Protein AF-E4Z3A7-F1 (afdb_monomer_lite)

Structure (mmCIF, N/CA/C/O backbone):
data_AF-E4Z3A7-F1
#
_entry.id   AF-E4Z3A7-F1
#
loop_
_atom_site.group_PDB
_atom_site.id
_atom_site.type_symbol
_atom_site.label_atom_id
_atom_site.label_alt_id
_atom_site.label_comp_id
_atom_site.label_asym_id
_atom_site.label_entity_id
_atom_site.label_seq_id
_atom_site.pdbx_PDB_ins_code
_atom_site.Cartn_x
_atom_site.Cartn_y
_atom_site.Cartn_z
_atom_site.occupancy
_atom_site.B_iso_or_equiv
_atom_site.auth_seq_id
_atom_site.auth_comp_id
_atom_site.auth_asym_id
_atom_site.auth_atom_id
_atom_site.pdbx_PDB_model_num
ATOM 1 N N . MET A 1 1 ? -17.644 -4.340 -12.068 1.00 35.41 1 MET A N 1
ATOM 2 C CA . MET A 1 1 ? -18.517 -4.935 -11.028 1.00 35.41 1 MET A CA 1
ATOM 3 C C . MET A 1 1 ? -18.338 -6.446 -10.875 1.00 35.41 1 MET A C 1
ATOM 5 O O . MET A 1 1 ? -17.868 -6.838 -9.821 1.00 35.41 1 MET A O 1
ATOM 9 N N . ARG A 1 2 ? -18.601 -7.296 -11.887 1.00 24.56 2 ARG A N 1
ATOM 10 C CA . ARG A 1 2 ? -18.530 -8.774 -11.730 1.00 24.56 2 ARG A CA 1
ATOM 11 C C . ARG A 1 2 ? -17.164 -9.332 -11.276 1.00 24.56 2 ARG A C 1
ATOM 13 O O . ARG A 1 2 ? -17.132 -10.132 -10.354 1.00 24.56 2 ARG A O 1
ATOM 20 N N . LYS A 1 3 ? -16.041 -8.823 -11.808 1.00 31.44 3 LYS A N 1
ATOM 21 C CA . LYS A 1 3 ? -14.686 -9.251 -11.388 1.00 31.44 3 LYS A CA 1
ATOM 22 C C . LYS A 1 3 ? -14.310 -8.895 -9.939 1.00 31.44 3 LYS A C 1
ATOM 24 O O . LYS A 1 3 ? -13.455 -9.559 -9.373 1.00 31.44 3 LYS A O 1
ATOM 29 N N . PHE A 1 4 ? -14.913 -7.858 -9.350 1.00 30.80 4 PHE A N 1
ATOM 30 C CA . PHE A 1 4 ? -14.604 -7.439 -7.974 1.00 30.80 4 PHE A CA 1
ATOM 31 C C . PHE A 1 4 ? -15.371 -8.272 -6.936 1.00 30.80 4 PHE A C 1
ATOM 33 O O . PHE A 1 4 ? -14.798 -8.625 -5.913 1.00 30.80 4 PHE A O 1
ATOM 40 N N . VAL A 1 5 ? -16.619 -8.651 -7.237 1.00 33.53 5 VAL A N 1
ATOM 41 C CA . VAL A 1 5 ? -17.450 -9.503 -6.364 1.00 33.53 5 VAL A CA 1
ATOM 42 C C . VAL A 1 5 ? -16.966 -10.962 -6.379 1.00 33.53 5 VAL A C 1
ATOM 44 O O . VAL A 1 5 ? -16.946 -11.622 -5.349 1.00 33.53 5 VAL A O 1
ATOM 47 N N . GLU A 1 6 ? -16.465 -11.478 -7.508 1.00 29.42 6 GLU A N 1
ATOM 48 C CA . GLU A 1 6 ? -15.871 -12.831 -7.554 1.00 29.42 6 GLU A CA 1
ATOM 49 C C . GLU A 1 6 ? -14.547 -12.953 -6.770 1.00 29.42 6 GLU A C 1
ATOM 51 O O . GLU A 1 6 ? -14.164 -14.056 -6.373 1.00 29.42 6 GLU A O 1
ATOM 56 N N . MET A 1 7 ? -13.857 -11.836 -6.504 1.00 40.47 7 MET A N 1
ATOM 57 C CA . MET A 1 7 ? -12.644 -11.801 -5.676 1.00 40.47 7 MET A CA 1
ATOM 58 C C . MET A 1 7 ? -12.929 -11.781 -4.166 1.00 40.47 7 MET A C 1
ATOM 60 O O . MET A 1 7 ? -12.014 -12.039 -3.386 1.00 40.47 7 MET A O 1
ATOM 64 N N . GLU A 1 8 ? -14.166 -11.519 -3.729 1.00 42.53 8 GLU A N 1
ATOM 65 C CA . GLU A 1 8 ? -14.510 -11.424 -2.299 1.00 42.53 8 GLU A CA 1
ATOM 66 C C . GLU A 1 8 ? -14.396 -12.759 -1.545 1.00 42.53 8 GLU A C 1
ATOM 68 O O . GLU A 1 8 ? -14.085 -12.744 -0.357 1.00 42.53 8 GLU A O 1
ATOM 73 N N . ASN A 1 9 ? -14.528 -13.907 -2.221 1.00 44.16 9 ASN A N 1
ATOM 74 C CA . ASN A 1 9 ? -14.552 -15.225 -1.564 1.00 44.16 9 ASN A CA 1
ATOM 75 C C . ASN A 1 9 ? -13.283 -16.078 -1.738 1.00 44.16 9 ASN A C 1
ATOM 77 O O . ASN A 1 9 ? -13.215 -17.184 -1.204 1.00 44.16 9 ASN A O 1
ATOM 81 N N . ARG A 1 10 ? -12.259 -15.603 -2.460 1.00 52.59 10 ARG A N 1
ATOM 82 C CA . ARG A 1 10 ? -10.982 -16.328 -2.621 1.00 52.59 10 ARG A CA 1
ATOM 83 C C . ARG A 1 10 ? -9.870 -15.617 -1.843 1.00 52.59 10 ARG A C 1
ATOM 85 O O . ARG A 1 10 ? -9.778 -14.395 -1.867 1.00 52.59 10 ARG A O 1
ATOM 92 N N . GLY A 1 11 ? -9.012 -16.377 -1.161 1.00 58.66 11 GLY A N 1
ATOM 93 C CA . GLY A 1 11 ? -7.768 -15.852 -0.578 1.00 58.66 11 GLY A CA 1
ATOM 94 C C . GLY A 1 11 ? -7.792 -15.428 0.893 1.00 58.66 11 GLY A C 1
ATOM 95 O O . GLY A 1 11 ? -6.926 -14.664 1.323 1.00 58.66 11 GLY A O 1
ATOM 96 N N . GLN A 1 12 ? -8.756 -15.924 1.668 1.00 72.75 12 GLN A N 1
ATOM 97 C CA . GLN A 1 12 ? -8.753 -15.775 3.124 1.00 72.75 12 GLN A CA 1
ATOM 98 C C . GLN A 1 12 ? -7.729 -16.738 3.734 1.00 72.75 12 GLN A C 1
ATOM 100 O O . GLN A 1 12 ? -7.699 -17.915 3.375 1.00 72.75 12 GLN A O 1
ATOM 105 N N . ILE A 1 13 ? -6.900 -16.248 4.652 1.00 71.75 13 ILE A N 1
ATOM 106 C CA . ILE A 1 13 ? -5.995 -17.084 5.447 1.00 71.75 13 ILE A CA 1
ATOM 107 C C . ILE A 1 13 ? -6.315 -16.905 6.908 1.00 71.75 13 ILE A C 1
ATOM 109 O O . ILE A 1 13 ? -6.381 -15.774 7.382 1.00 71.75 13 ILE A O 1
ATOM 113 N N . LEU A 1 14 ? -6.469 -18.040 7.582 1.00 65.94 14 LEU A N 1
ATOM 114 C CA . LEU A 1 14 ? -6.528 -18.139 9.025 1.00 65.94 14 LEU A CA 1
ATOM 115 C C . LEU A 1 14 ? -5.130 -18.491 9.538 1.00 65.94 14 LEU A C 1
ATOM 117 O O . LEU A 1 14 ? -4.611 -19.566 9.244 1.00 65.94 14 LEU A O 1
ATOM 121 N N . GLU A 1 15 ? -4.531 -17.587 10.301 1.00 64.06 15 GLU A N 1
ATOM 122 C CA . GLU A 1 15 ? -3.260 -17.803 10.985 1.00 64.06 15 GLU A CA 1
ATOM 123 C C . GLU A 1 15 ? -3.475 -17.565 12.481 1.00 64.06 15 GLU A C 1
ATOM 125 O O . GLU A 1 15 ? -3.656 -16.427 12.901 1.00 64.06 15 GLU A O 1
ATOM 130 N N . ARG A 1 16 ? -3.472 -18.628 13.297 1.00 66.25 16 ARG A N 1
ATOM 131 C CA . ARG A 1 16 ? -3.591 -18.539 14.770 1.00 66.25 16 ARG A CA 1
ATOM 132 C C . ARG A 1 16 ? -4.754 -17.644 15.255 1.00 66.25 16 ARG A C 1
ATOM 134 O O . ARG A 1 16 ? -4.546 -16.758 16.076 1.00 66.25 16 ARG A O 1
ATOM 141 N N . GLY A 1 17 ? -5.957 -17.846 14.711 1.00 72.31 17 GLY A N 1
ATOM 142 C CA . GLY A 1 17 ? -7.152 -17.060 15.067 1.00 72.31 17 GLY A CA 1
ATOM 143 C C . GLY A 1 17 ? -7.271 -15.700 14.362 1.00 72.31 17 GLY A C 1
ATOM 144 O O . GLY A 1 17 ? -8.274 -15.011 14.521 1.00 72.31 17 GLY A O 1
ATOM 145 N N . LEU A 1 18 ? -6.286 -15.312 13.542 1.00 82.12 18 LEU A N 1
ATOM 146 C CA . LEU A 1 18 ? -6.325 -14.102 12.723 1.00 82.12 18 LEU A CA 1
ATOM 147 C C . LEU A 1 18 ? -6.721 -14.441 11.284 1.00 82.12 18 LEU A C 1
ATOM 149 O O . LEU A 1 18 ? -5.990 -15.154 10.592 1.00 82.12 18 LEU A O 1
ATOM 153 N N . LYS A 1 19 ? -7.832 -13.881 10.802 1.00 87.44 19 LYS A N 1
ATOM 154 C CA . LYS A 1 19 ? -8.285 -14.061 9.421 1.00 87.44 19 LYS A CA 1
ATOM 155 C C . LYS A 1 19 ? -8.096 -12.793 8.606 1.00 87.44 19 LYS A C 1
ATOM 157 O O . LYS A 1 19 ? -8.787 -11.794 8.814 1.00 87.44 19 LYS A O 1
ATOM 162 N N . VAL A 1 20 ? -7.173 -12.846 7.649 1.00 90.56 20 VAL A N 1
ATOM 163 C CA . VAL A 1 20 ? -6.817 -11.706 6.791 1.00 90.56 20 VAL A CA 1
ATOM 164 C C . VAL A 1 20 ? -7.071 -12.034 5.325 1.00 90.56 20 VAL A C 1
ATOM 166 O O . VAL A 1 20 ? -6.788 -13.140 4.854 1.00 90.56 20 VAL A O 1
ATOM 169 N N . GLN A 1 21 ? -7.573 -11.044 4.590 1.00 92.25 21 GLN A N 1
ATOM 170 C CA . GLN A 1 21 ? -7.743 -11.095 3.144 1.00 92.25 21 GLN A CA 1
ATOM 171 C C . GLN A 1 21 ? -7.087 -9.886 2.468 1.00 92.25 21 GLN A C 1
ATOM 173 O O . GLN A 1 21 ? -7.492 -8.746 2.679 1.00 92.25 21 GLN A O 1
ATOM 178 N N . ALA A 1 22 ? -6.111 -10.134 1.602 1.00 92.81 22 ALA A N 1
ATOM 179 C CA . ALA A 1 22 ? -5.516 -9.137 0.730 1.00 92.81 22 ALA A CA 1
ATOM 180 C C . ALA A 1 22 ? -6.401 -8.908 -0.503 1.00 92.81 22 ALA A C 1
ATOM 182 O O . ALA A 1 22 ? -6.985 -9.844 -1.050 1.00 92.81 22 ALA A O 1
ATOM 183 N N . PHE A 1 23 ? -6.451 -7.672 -0.986 1.00 91.94 23 PHE A N 1
ATOM 184 C CA . PHE A 1 23 ? -7.109 -7.301 -2.233 1.00 91.94 23 PHE A CA 1
ATOM 185 C C . PHE A 1 23 ? -6.322 -6.192 -2.952 1.00 91.94 23 PHE A C 1
ATOM 187 O O . PHE A 1 23 ? -5.679 -5.368 -2.296 1.00 91.94 23 PHE A O 1
ATOM 194 N N . PRO A 1 24 ? -6.338 -6.151 -4.297 1.00 91.62 24 PRO A N 1
ATOM 195 C CA . PRO A 1 24 ? -5.692 -5.077 -5.042 1.00 91.62 24 PRO A CA 1
ATOM 196 C C . PRO A 1 24 ? -6.474 -3.770 -4.874 1.00 91.62 24 PRO A C 1
ATOM 198 O O . PRO A 1 24 ? -7.696 -3.741 -5.054 1.00 91.62 24 PRO A O 1
ATOM 201 N N . LEU A 1 25 ? -5.776 -2.680 -4.555 1.00 91.94 25 LEU A N 1
ATOM 202 C CA . LEU A 1 25 ? -6.380 -1.353 -4.558 1.00 91.94 25 LEU A CA 1
ATOM 203 C C . LEU A 1 25 ? -6.519 -0.837 -5.991 1.00 91.94 25 LEU A C 1
ATOM 205 O O . LEU A 1 25 ? -5.607 -1.012 -6.801 1.00 91.94 25 LEU A O 1
ATOM 209 N N . PRO A 1 26 ? -7.625 -0.146 -6.311 1.00 91.38 26 PRO A N 1
ATOM 210 C CA . PRO A 1 26 ? -7.738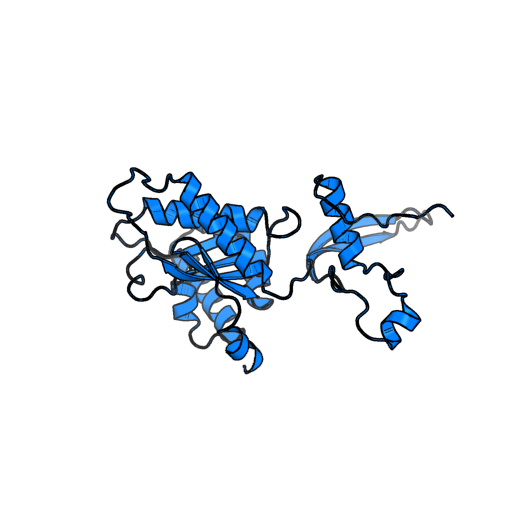 0.573 -7.569 1.00 91.38 26 PRO A CA 1
ATOM 211 C C . PRO A 1 26 ? -6.598 1.580 -7.735 1.00 91.38 26 PRO A C 1
ATOM 213 O O . PRO A 1 26 ? -6.227 2.275 -6.785 1.00 91.38 26 PRO A O 1
ATOM 216 N N . SER A 1 27 ? -6.095 1.723 -8.962 1.00 88.62 27 SER A N 1
ATOM 217 C CA . SER A 1 27 ? -4.994 2.643 -9.273 1.00 88.62 27 SER A CA 1
ATOM 218 C C . SER A 1 27 ? -5.294 4.090 -8.877 1.00 88.62 27 SER A C 1
ATOM 220 O O . SER A 1 27 ? -4.383 4.799 -8.468 1.00 88.62 27 SER A O 1
ATOM 222 N N . SER A 1 28 ? -6.562 4.513 -8.941 1.00 91.62 28 SER A N 1
ATOM 223 C CA . SER A 1 28 ? -7.004 5.839 -8.493 1.00 91.62 28 SER A CA 1
ATOM 224 C C . SER A 1 28 ? -6.790 6.056 -6.993 1.00 91.62 28 SER A C 1
ATOM 226 O O . SER A 1 28 ? -6.276 7.097 -6.597 1.00 91.62 28 SER A O 1
ATOM 228 N N . VAL A 1 29 ? -7.134 5.063 -6.166 1.00 93.31 29 VAL A N 1
ATOM 229 C CA . VAL A 1 29 ? -6.940 5.105 -4.708 1.00 93.31 29 VAL A CA 1
ATOM 230 C C . VAL A 1 29 ? -5.450 5.079 -4.381 1.00 93.31 29 VAL A C 1
ATOM 232 O O . VAL A 1 29 ? -4.976 5.916 -3.621 1.00 93.31 29 VAL A O 1
ATOM 235 N N . ARG A 1 30 ? -4.692 4.165 -5.001 1.00 92.69 30 ARG A N 1
ATOM 236 C CA . ARG A 1 30 ? -3.235 4.071 -4.821 1.00 92.69 30 ARG A CA 1
ATOM 237 C C . ARG A 1 30 ? -2.547 5.402 -5.128 1.00 92.69 30 ARG A C 1
ATOM 239 O O . ARG A 1 30 ? -1.809 5.910 -4.291 1.00 92.69 30 ARG A O 1
ATOM 246 N N . LEU A 1 31 ? -2.819 5.978 -6.301 1.00 91.38 31 LEU A N 1
ATOM 247 C CA . LEU A 1 31 ? -2.201 7.227 -6.747 1.00 91.38 31 LEU A CA 1
ATOM 248 C C . LEU A 1 31 ? -2.578 8.408 -5.846 1.00 91.38 31 LEU A C 1
ATOM 250 O O . LEU A 1 31 ? -1.734 9.260 -5.573 1.00 91.38 31 LEU A O 1
ATOM 254 N N . PHE A 1 32 ? -3.820 8.445 -5.356 1.00 93.75 32 PHE A N 1
ATOM 255 C CA . PHE A 1 32 ? -4.249 9.446 -4.383 1.00 93.75 32 PHE A CA 1
ATOM 256 C C . PHE A 1 32 ? -3.414 9.368 -3.098 1.00 93.75 32 PHE A C 1
ATOM 258 O O . PHE A 1 32 ? -2.882 10.387 -2.665 1.00 93.75 32 PHE A O 1
ATOM 265 N N . LEU A 1 33 ? -3.238 8.167 -2.533 1.00 93.56 33 LEU A N 1
ATOM 266 C CA . LEU A 1 33 ? -2.436 7.960 -1.321 1.00 93.56 33 LEU A CA 1
ATOM 267 C C . LEU A 1 33 ? -0.953 8.301 -1.536 1.00 93.56 33 LEU A C 1
ATOM 269 O O . LEU A 1 33 ? -0.338 8.911 -0.669 1.00 93.56 33 LEU A O 1
ATOM 273 N N . GLU A 1 34 ? -0.384 7.965 -2.699 1.00 90.38 34 GLU A N 1
ATOM 274 C CA . GLU A 1 34 ? 0.993 8.349 -3.053 1.00 90.38 34 GLU A CA 1
ATOM 275 C C . GLU A 1 34 ? 1.142 9.879 -3.128 1.00 90.38 34 GLU A C 1
ATOM 277 O O . GLU A 1 34 ? 2.047 10.451 -2.514 1.00 90.38 34 GLU A O 1
ATOM 282 N N . THR A 1 35 ? 0.216 10.548 -3.824 1.00 91.75 35 THR A N 1
ATOM 283 C CA . THR A 1 35 ? 0.219 12.010 -4.017 1.00 91.75 35 THR A CA 1
ATOM 284 C C . THR A 1 35 ? 0.042 12.767 -2.700 1.00 91.75 35 THR A C 1
ATOM 286 O O . THR A 1 35 ? 0.706 13.773 -2.467 1.00 91.75 35 THR A O 1
ATOM 289 N N . ARG A 1 36 ? -0.838 12.275 -1.822 1.00 93.00 36 ARG A N 1
ATOM 290 C CA . ARG A 1 36 ? -1.211 12.900 -0.541 1.00 93.00 36 ARG A CA 1
ATOM 291 C C . ARG A 1 36 ? -0.433 12.334 0.657 1.00 93.00 36 ARG A C 1
ATOM 293 O O . ARG A 1 36 ? -0.806 12.560 1.804 1.00 93.00 36 ARG A O 1
ATOM 300 N N . SER A 1 37 ? 0.664 11.615 0.421 1.00 91.25 37 SER A N 1
ATOM 301 C CA . SER A 1 37 ? 1.471 10.973 1.473 1.00 91.25 37 SER A CA 1
ATOM 302 C C . SER A 1 37 ? 2.040 11.965 2.500 1.00 91.25 37 SER A C 1
ATOM 304 O O . SER A 1 37 ? 2.056 11.680 3.698 1.00 91.25 37 SER A O 1
ATOM 306 N N . GLY A 1 38 ? 2.454 13.159 2.059 1.00 91.12 38 GLY A N 1
ATOM 307 C CA . GLY A 1 38 ? 2.907 14.238 2.947 1.00 91.12 38 GLY A CA 1
ATOM 308 C C . GLY A 1 38 ? 1.797 14.777 3.856 1.00 91.12 38 GLY A C 1
ATOM 309 O O . GLY A 1 38 ? 2.043 15.090 5.025 1.00 91.12 38 GLY A O 1
ATOM 310 N N . ASP A 1 39 ? 0.570 14.806 3.342 1.00 92.69 39 ASP A N 1
ATOM 311 C CA . ASP A 1 39 ? -0.607 15.238 4.087 1.00 92.69 39 ASP A CA 1
ATOM 312 C C . ASP A 1 39 ? -0.948 14.200 5.164 1.00 92.69 39 ASP A C 1
ATOM 314 O O . ASP A 1 39 ? -1.004 14.540 6.344 1.00 92.69 39 ASP A O 1
ATOM 318 N N . LEU A 1 40 ? -1.027 12.914 4.794 1.00 91.38 40 LEU A N 1
ATOM 319 C CA . LEU A 1 40 ? -1.231 11.796 5.730 1.00 91.38 40 LEU A CA 1
ATOM 320 C C . LEU A 1 40 ? -0.164 11.756 6.832 1.00 91.38 40 LEU A C 1
ATOM 322 O O . LEU A 1 40 ? -0.477 11.553 8.005 1.00 91.38 40 LEU A O 1
ATOM 326 N N . ARG A 1 41 ? 1.100 12.016 6.482 1.00 93.00 41 ARG A N 1
ATOM 327 C CA . ARG A 1 41 ? 2.190 12.125 7.458 1.00 93.00 41 ARG A CA 1
ATOM 328 C C . ARG A 1 41 ? 1.954 13.260 8.458 1.00 93.00 41 ARG A C 1
ATOM 330 O O . ARG A 1 41 ? 2.276 13.111 9.635 1.00 93.00 41 ARG A O 1
ATOM 337 N N . SER A 1 42 ? 1.400 14.383 8.011 1.00 91.69 42 SER A N 1
ATOM 338 C CA . SER A 1 42 ? 1.090 15.526 8.876 1.00 91.69 42 SER A CA 1
ATOM 339 C C . SER A 1 42 ? -0.045 15.216 9.856 1.00 91.69 42 SER A C 1
ATOM 341 O O . SER A 1 42 ? 0.031 15.653 11.007 1.00 91.69 42 SER A O 1
ATOM 343 N N . ILE A 1 43 ? -1.029 14.404 9.441 1.00 90.19 43 ILE A N 1
ATOM 344 C CA . ILE A 1 43 ? -2.095 13.885 10.316 1.00 90.19 43 ILE A CA 1
ATOM 345 C C . ILE A 1 43 ? -1.499 13.027 11.436 1.00 90.19 43 ILE A C 1
ATOM 347 O O . ILE A 1 43 ? -1.746 13.282 12.610 1.00 90.19 43 ILE A O 1
ATOM 351 N N . ILE A 1 44 ? -0.651 12.055 11.088 1.00 87.56 44 ILE A N 1
ATOM 352 C CA . ILE A 1 44 ? -0.047 11.114 12.052 1.00 87.56 44 ILE A CA 1
ATOM 353 C C . ILE A 1 44 ? 0.830 11.833 13.076 1.00 87.56 44 ILE A C 1
ATOM 355 O O . ILE A 1 44 ? 0.867 11.459 14.244 1.00 87.56 44 ILE A O 1
ATOM 359 N N . LEU A 1 45 ? 1.544 12.875 12.646 1.00 88.12 45 LEU A N 1
ATOM 360 C CA . LEU A 1 45 ? 2.379 13.688 13.531 1.00 88.12 45 LEU A CA 1
ATOM 361 C C . LEU A 1 45 ? 1.571 14.676 14.391 1.00 88.12 45 LEU A C 1
ATOM 363 O O . LEU A 1 45 ? 2.181 15.435 15.144 1.00 88.12 45 LEU A O 1
ATOM 367 N N . GLY A 1 46 ? 0.241 14.717 14.256 1.00 86.25 46 GLY A N 1
ATOM 368 C CA . GLY A 1 46 ? -0.629 15.648 14.978 1.00 86.25 46 GLY A CA 1
ATOM 369 C C . GLY A 1 46 ? -0.417 17.114 14.591 1.00 86.25 46 GLY A C 1
ATOM 370 O O . GLY A 1 46 ? -0.708 18.007 15.381 1.00 86.25 46 GLY A O 1
ATOM 371 N N . LYS A 1 47 ? 0.139 17.377 13.401 1.00 88.50 47 LYS A N 1
ATOM 372 C CA . LYS A 1 47 ? 0.418 18.736 12.899 1.00 88.50 47 LYS A CA 1
ATOM 373 C C . LYS A 1 47 ? -0.730 19.318 12.073 1.00 88.50 47 LYS A C 1
ATOM 375 O O . LYS A 1 47 ? -0.720 20.510 11.784 1.00 88.50 47 LYS A O 1
ATOM 380 N N . ALA A 1 48 ? -1.670 18.477 11.657 1.00 87.12 48 ALA A N 1
ATOM 381 C CA . ALA A 1 48 ? -2.834 18.859 10.870 1.00 87.12 48 ALA A CA 1
ATOM 382 C C . ALA A 1 48 ? -3.978 19.401 11.743 1.00 87.12 48 ALA A C 1
ATOM 384 O O . ALA A 1 48 ? -4.163 18.963 12.879 1.00 87.12 48 ALA A O 1
ATOM 385 N N . SER A 1 49 ? -4.769 20.329 11.195 1.00 89.31 49 SER A N 1
ATOM 386 C CA . SER A 1 49 ? -6.027 20.769 11.808 1.00 89.31 49 SER A CA 1
ATOM 387 C C . SER A 1 49 ? -7.136 19.730 11.605 1.00 89.31 49 SER A C 1
ATOM 389 O O . SER A 1 49 ? -7.079 18.909 10.689 1.00 89.31 49 SER A O 1
ATOM 391 N N . LEU A 1 50 ? -8.181 19.785 12.438 1.00 87.56 50 LEU A N 1
ATOM 392 C CA . LEU A 1 50 ? -9.351 18.908 12.297 1.00 87.56 50 LEU A CA 1
ATOM 393 C C . LEU A 1 50 ? -10.045 19.093 10.938 1.00 87.56 50 LEU A C 1
ATOM 395 O O . LEU A 1 50 ? -10.350 18.111 10.273 1.00 87.56 50 LEU A O 1
ATOM 399 N N . GLU A 1 51 ? -10.196 20.341 10.484 1.00 89.81 51 GLU A N 1
ATOM 400 C CA . GLU A 1 51 ? -10.782 20.665 9.175 1.00 89.81 51 GLU A CA 1
ATOM 401 C C . GLU A 1 51 ? -9.993 20.040 8.014 1.00 89.81 51 GLU A C 1
ATOM 403 O O . GLU A 1 51 ? -10.578 19.530 7.062 1.00 89.81 51 GLU A O 1
ATOM 408 N N . PHE A 1 52 ? -8.659 20.021 8.114 1.00 90.69 52 PHE A N 1
ATOM 409 C CA . PHE A 1 52 ? -7.796 19.409 7.104 1.00 90.69 52 PHE A CA 1
ATOM 410 C C . PHE A 1 52 ? -7.924 17.880 7.082 1.00 90.69 52 PHE A C 1
ATOM 412 O O . PHE A 1 52 ? -7.937 17.266 6.013 1.00 90.69 52 PHE A O 1
ATOM 419 N N . ASN A 1 53 ? -8.071 17.252 8.253 1.00 89.81 53 ASN A N 1
ATOM 420 C CA . ASN A 1 53 ? -8.323 15.813 8.344 1.00 89.81 53 ASN A CA 1
ATOM 421 C C . ASN A 1 53 ? -9.657 15.445 7.679 1.00 89.81 53 ASN A C 1
ATOM 423 O O . ASN A 1 53 ? -9.720 14.463 6.935 1.00 89.81 53 ASN A O 1
ATOM 427 N N . ASP A 1 54 ? -10.698 16.248 7.912 1.00 90.31 54 ASP A N 1
ATOM 428 C CA . ASP A 1 54 ? -12.018 16.050 7.313 1.00 90.31 54 ASP A CA 1
ATOM 429 C C . ASP A 1 54 ? -12.005 16.270 5.793 1.00 90.31 54 ASP A C 1
ATOM 431 O O . ASP A 1 54 ? -12.627 15.494 5.062 1.00 90.31 54 ASP A O 1
ATOM 435 N N . GLU A 1 55 ? -11.242 17.247 5.290 1.00 94.06 55 GLU A N 1
ATOM 436 C CA . GLU A 1 55 ? -11.045 17.458 3.849 1.00 94.06 55 GLU A CA 1
ATOM 437 C C . GLU A 1 55 ? -10.438 16.214 3.180 1.00 94.06 55 GLU A C 1
ATOM 439 O O . GLU A 1 55 ? -10.969 15.702 2.188 1.00 94.06 55 GLU A O 1
ATOM 444 N N . ILE A 1 56 ? -9.344 15.686 3.739 1.00 92.69 56 ILE A N 1
ATOM 445 C CA . ILE A 1 56 ? -8.652 14.508 3.196 1.00 92.69 56 ILE A CA 1
ATOM 446 C C . ILE A 1 56 ? -9.551 13.281 3.262 1.00 92.69 56 ILE A C 1
ATOM 448 O O . ILE A 1 56 ? -9.628 12.522 2.291 1.00 92.69 56 ILE A O 1
ATOM 452 N N . ARG A 1 57 ? -10.255 13.097 4.382 1.00 93.06 57 ARG A N 1
ATOM 453 C CA . ARG A 1 57 ? -11.216 12.010 4.564 1.00 93.06 57 ARG A CA 1
ATOM 454 C C . ARG A 1 57 ? -12.330 12.081 3.519 1.00 93.06 57 ARG A C 1
ATOM 456 O O . ARG A 1 57 ? -12.599 11.072 2.867 1.00 93.06 57 ARG A O 1
ATOM 463 N N . SER A 1 58 ? -12.925 13.255 3.299 1.00 93.75 58 SER A N 1
ATOM 464 C CA . SER A 1 58 ? -13.968 13.461 2.284 1.00 93.75 58 SER A CA 1
ATOM 465 C C . SER A 1 58 ? -13.445 13.194 0.872 1.00 93.75 58 SER A C 1
ATOM 467 O O . SER A 1 58 ? -14.071 12.471 0.098 1.00 93.75 58 SER A O 1
ATOM 469 N N . SER A 1 59 ? -12.258 13.709 0.542 1.00 94.69 59 SER A N 1
ATOM 470 C CA . SER A 1 59 ? -11.640 13.486 -0.767 1.00 94.69 59 SER A CA 1
ATOM 471 C C . SER A 1 59 ? -11.353 12.001 -1.012 1.00 94.69 59 SER A C 1
ATOM 473 O O . SER A 1 59 ? -11.616 11.477 -2.097 1.00 94.69 59 SER A O 1
ATOM 475 N N . LEU A 1 60 ? -10.889 11.283 0.015 1.00 93.88 60 LEU A N 1
ATOM 476 C CA . LEU A 1 60 ? -10.666 9.845 -0.061 1.00 93.88 60 LEU A CA 1
ATOM 477 C C . LEU A 1 60 ? -11.982 9.085 -0.301 1.00 93.88 60 LEU A C 1
ATOM 479 O O . LEU A 1 60 ? -12.018 8.197 -1.157 1.00 93.88 60 LEU A O 1
ATOM 483 N N . MET A 1 61 ? -13.072 9.451 0.385 1.00 93.44 61 MET A N 1
ATOM 484 C CA . MET A 1 61 ? -14.400 8.854 0.169 1.00 93.44 61 MET A CA 1
ATOM 485 C C . MET A 1 61 ? -14.871 8.998 -1.283 1.00 93.44 61 MET A C 1
ATOM 487 O O . MET A 1 61 ? -15.376 8.028 -1.859 1.00 93.44 61 MET A O 1
ATOM 491 N N . ASP A 1 62 ? -14.648 10.159 -1.898 1.00 93.88 62 ASP A N 1
ATOM 492 C CA . ASP A 1 62 ? -14.989 10.400 -3.302 1.00 93.88 62 ASP A CA 1
ATOM 493 C C . ASP A 1 62 ? -14.171 9.521 -4.253 1.00 93.88 62 ASP A C 1
ATOM 495 O O . ASP A 1 62 ? -14.703 8.977 -5.227 1.00 93.88 62 ASP A O 1
ATOM 499 N N . VAL A 1 63 ? -12.875 9.346 -3.980 1.00 94.56 63 VAL A N 1
ATOM 500 C CA . VAL A 1 63 ? -11.998 8.488 -4.790 1.00 94.56 63 VAL A CA 1
ATOM 501 C C . VAL A 1 63 ? -12.439 7.026 -4.701 1.00 94.56 63 VAL A C 1
ATOM 503 O O . VAL A 1 63 ? -12.517 6.352 -5.731 1.00 94.56 63 VAL A O 1
ATOM 506 N N . PHE A 1 64 ? -12.793 6.539 -3.507 1.00 93.06 64 PHE A N 1
ATOM 507 C CA . PHE A 1 64 ? -13.350 5.193 -3.330 1.00 93.06 64 PHE A CA 1
ATOM 508 C C . PHE A 1 64 ? -14.692 5.023 -4.046 1.00 93.06 64 PHE A C 1
ATOM 510 O O . PHE A 1 64 ? -14.915 3.996 -4.694 1.00 93.06 64 PHE A O 1
ATOM 517 N N . HIS A 1 65 ? -15.565 6.032 -3.982 1.00 92.19 65 HIS A N 1
ATOM 518 C CA . HIS A 1 65 ? -16.850 6.009 -4.676 1.00 92.19 65 HIS A CA 1
ATOM 519 C C . HIS A 1 65 ? -16.658 5.888 -6.193 1.00 92.19 65 HIS A C 1
ATOM 521 O O . HIS A 1 65 ? -17.192 4.971 -6.822 1.00 92.19 65 HIS A O 1
ATOM 527 N N . LYS A 1 66 ? -15.803 6.740 -6.775 1.00 90.94 66 LYS A N 1
ATOM 528 C CA . LYS A 1 66 ? -15.445 6.699 -8.205 1.00 90.94 66 LYS A CA 1
ATOM 529 C C . LYS A 1 66 ? -14.784 5.383 -8.611 1.00 90.94 66 LYS A C 1
ATOM 531 O O . LYS A 1 66 ? -14.940 4.943 -9.746 1.00 90.94 66 LYS A O 1
ATOM 536 N N . ALA A 1 67 ? -14.063 4.740 -7.695 1.00 89.31 67 ALA A N 1
ATOM 537 C CA . ALA A 1 67 ? -13.429 3.449 -7.932 1.00 89.31 67 ALA A CA 1
ATOM 538 C C . ALA A 1 67 ? -14.396 2.247 -7.858 1.00 89.31 67 ALA A C 1
ATOM 540 O O . ALA A 1 67 ? -13.977 1.116 -8.108 1.00 89.31 67 ALA A O 1
ATOM 541 N N . GLY A 1 68 ? -15.679 2.471 -7.549 1.00 86.38 68 GLY A N 1
ATOM 542 C CA . GLY A 1 68 ? -16.719 1.440 -7.559 1.00 86.38 68 GLY A CA 1
ATOM 543 C C . GLY A 1 68 ? -16.988 0.777 -6.207 1.00 86.38 68 GLY A C 1
ATOM 544 O O . GLY A 1 68 ? -17.620 -0.279 -6.173 1.00 86.38 68 GLY A O 1
ATOM 545 N N . PHE A 1 69 ? -16.541 1.372 -5.097 1.00 83.75 69 PHE A N 1
ATOM 546 C CA . PHE A 1 69 ? -16.899 0.909 -3.755 1.00 83.75 69 PHE A CA 1
ATOM 547 C C . PHE A 1 69 ? -18.293 1.430 -3.389 1.00 83.75 69 PHE A C 1
ATOM 549 O O . PHE A 1 69 ? -18.473 2.617 -3.122 1.00 83.75 69 PHE A O 1
ATOM 556 N N . ALA A 1 70 ? -19.283 0.533 -3.358 1.00 75.31 70 ALA A N 1
ATOM 557 C CA . ALA A 1 70 ? -20.685 0.884 -3.109 1.00 75.31 70 ALA A CA 1
ATOM 558 C C . ALA A 1 70 ? -20.922 1.562 -1.744 1.00 75.31 70 ALA A C 1
ATOM 560 O O . ALA A 1 70 ? -21.825 2.382 -1.616 1.00 75.31 70 ALA A O 1
ATOM 561 N N . LYS A 1 71 ? -20.105 1.242 -0.731 1.00 83.75 71 LYS A N 1
ATOM 562 C CA . LYS A 1 71 ? -20.165 1.815 0.624 1.00 83.75 71 LYS A CA 1
ATOM 563 C C . LYS A 1 71 ? -18.870 2.562 0.970 1.00 83.75 71 LYS A C 1
ATOM 565 O O . LYS A 1 71 ? -18.216 2.240 1.957 1.00 83.75 71 LYS A O 1
ATOM 570 N N . SER A 1 72 ? -18.487 3.539 0.147 1.00 85.25 72 SER A N 1
ATOM 571 C CA . SER A 1 72 ? -17.214 4.268 0.284 1.00 85.25 72 SER A CA 1
ATOM 572 C C . SER A 1 72 ? -17.011 4.907 1.663 1.00 85.25 72 SER A C 1
ATOM 574 O O . SER A 1 72 ? -15.935 4.760 2.235 1.00 85.25 72 SER A O 1
ATOM 576 N N . SER A 1 73 ? -18.041 5.546 2.229 1.00 85.19 73 SER A N 1
ATOM 577 C CA . SER A 1 73 ? -17.973 6.145 3.573 1.00 85.19 73 SER A CA 1
ATOM 578 C C . SER A 1 73 ? -17.653 5.102 4.649 1.00 85.19 73 SER A C 1
ATOM 580 O O . SER A 1 73 ? -16.692 5.276 5.392 1.00 85.19 73 SER A O 1
ATOM 582 N N . ALA A 1 74 ? -18.370 3.973 4.664 1.00 85.88 74 ALA A N 1
ATOM 583 C CA . ALA A 1 74 ? -18.111 2.900 5.622 1.00 85.88 74 ALA A CA 1
ATOM 584 C C . ALA A 1 74 ? -16.699 2.316 5.461 1.00 85.88 74 ALA A C 1
ATOM 586 O O . ALA A 1 74 ? -16.019 2.076 6.451 1.00 85.88 74 ALA A O 1
ATOM 587 N N . THR A 1 75 ? -16.229 2.135 4.221 1.00 87.31 75 THR A N 1
ATOM 588 C CA . THR A 1 75 ? -14.872 1.633 3.954 1.00 87.31 75 THR A CA 1
ATOM 589 C C . THR A 1 75 ? -13.796 2.573 4.496 1.00 87.31 75 THR A C 1
ATOM 591 O O . THR A 1 75 ? -12.841 2.102 5.105 1.00 87.31 75 THR A O 1
ATOM 594 N N . VAL A 1 76 ? -13.941 3.888 4.301 1.00 90.25 76 VAL A N 1
ATOM 595 C CA . VAL A 1 76 ? -12.974 4.877 4.806 1.00 90.25 76 VAL A CA 1
ATOM 596 C C . VAL A 1 76 ? -12.971 4.924 6.334 1.00 90.25 76 VAL A C 1
ATOM 598 O O . VAL A 1 76 ? -11.904 5.013 6.939 1.00 90.25 76 VAL A O 1
ATOM 601 N N . ASP A 1 77 ? -14.138 4.787 6.959 1.00 88.50 77 ASP A N 1
ATOM 602 C CA . ASP A 1 77 ? -14.274 4.772 8.419 1.00 88.50 77 ASP A CA 1
ATOM 603 C C . ASP A 1 77 ? -13.763 3.474 9.058 1.00 88.50 77 ASP A C 1
ATOM 605 O O . ASP A 1 77 ? -13.432 3.446 10.242 1.00 88.50 77 ASP A O 1
ATOM 609 N N . GLN A 1 78 ? -13.644 2.405 8.275 1.00 88.31 78 GLN A N 1
ATOM 610 C CA . GLN A 1 78 ? -13.059 1.131 8.692 1.00 88.31 78 GLN A CA 1
ATOM 611 C C . GLN A 1 78 ? -11.528 1.096 8.575 1.00 88.31 78 GLN A C 1
ATOM 613 O O . GLN A 1 78 ? -10.921 0.090 8.948 1.00 88.31 78 GLN A O 1
ATOM 618 N N . ILE A 1 79 ? -10.879 2.151 8.067 1.00 91.31 79 ILE A N 1
ATOM 619 C CA . ILE A 1 79 ? -9.416 2.192 7.946 1.00 91.31 79 ILE A CA 1
ATOM 620 C C . ILE A 1 79 ? -8.779 2.255 9.338 1.00 91.31 79 ILE A C 1
ATOM 622 O O . ILE A 1 79 ? -8.969 3.215 10.083 1.00 91.31 79 ILE A O 1
ATOM 626 N N . ILE A 1 80 ? -7.974 1.243 9.661 1.00 89.44 80 ILE A N 1
ATOM 627 C CA . ILE A 1 80 ? -7.186 1.167 10.897 1.00 89.44 80 ILE A CA 1
ATOM 628 C C . ILE A 1 80 ? -5.851 1.892 10.713 1.00 89.44 80 ILE A C 1
ATOM 630 O O . ILE A 1 80 ? -5.429 2.662 11.570 1.00 89.44 80 ILE A O 1
ATOM 634 N N . ALA A 1 81 ? -5.167 1.625 9.599 1.00 91.81 81 ALA A N 1
ATOM 635 C CA . ALA A 1 81 ? -3.843 2.164 9.325 1.00 91.81 81 ALA A CA 1
ATOM 636 C C . ALA A 1 81 ? -3.551 2.211 7.823 1.00 91.81 81 ALA A C 1
ATOM 638 O O . ALA A 1 81 ? -3.993 1.342 7.064 1.00 91.81 81 ALA A O 1
ATOM 639 N N . PHE A 1 82 ? -2.730 3.181 7.422 1.00 94.75 82 PHE A N 1
ATOM 640 C CA . PHE A 1 82 ? -2.046 3.174 6.131 1.00 94.75 82 PHE A CA 1
ATOM 641 C C . PHE A 1 82 ? -0.637 2.608 6.290 1.00 94.75 82 PHE A C 1
ATOM 643 O O . PHE A 1 82 ? -0.094 2.589 7.394 1.00 94.75 82 PHE A O 1
ATOM 650 N N . GLY A 1 83 ? -0.029 2.115 5.215 1.00 92.38 83 GLY A N 1
ATOM 651 C CA . GLY A 1 83 ? 1.313 1.541 5.286 1.00 92.38 83 GLY A CA 1
ATOM 652 C C . GLY A 1 83 ? 2.035 1.497 3.941 1.00 92.38 83 GLY A C 1
ATOM 653 O O . GLY A 1 83 ? 1.385 1.542 2.897 1.00 92.38 83 GLY A O 1
ATOM 654 N N . PRO A 1 84 ? 3.370 1.360 3.921 1.00 92.62 84 PRO A N 1
ATOM 655 C CA . PRO A 1 84 ? 4.275 1.347 5.077 1.00 92.62 84 PRO A CA 1
ATOM 656 C C . PRO A 1 84 ? 4.390 2.716 5.780 1.00 92.62 84 PRO A C 1
ATOM 658 O O . PRO A 1 84 ? 3.856 3.715 5.303 1.00 92.62 84 PRO A O 1
ATOM 661 N N . GLU A 1 85 ? 5.062 2.740 6.936 1.00 89.31 85 GLU A N 1
ATOM 662 C CA . GLU A 1 85 ? 5.371 3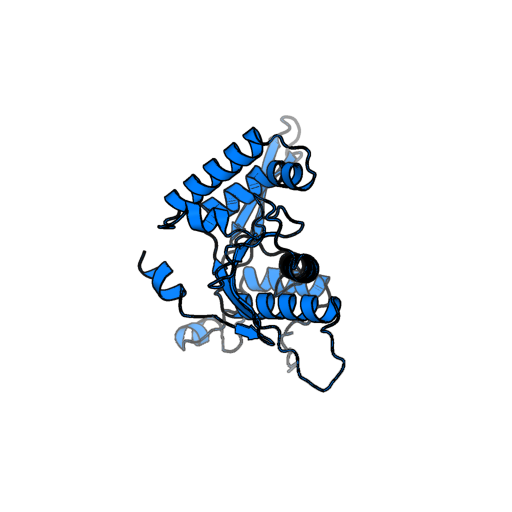.937 7.748 1.00 89.31 85 GLU A CA 1
ATOM 663 C C . GLU A 1 85 ? 4.159 4.751 8.236 1.00 89.31 85 GLU A C 1
ATOM 665 O O . GLU A 1 85 ? 4.299 5.882 8.697 1.00 89.31 85 GLU A O 1
ATOM 670 N N . GLY A 1 86 ? 2.958 4.179 8.172 1.00 89.56 86 GLY A N 1
ATOM 671 C CA . GLY A 1 86 ? 1.731 4.851 8.593 1.00 89.56 86 GLY A CA 1
ATOM 672 C C . GLY A 1 86 ? 1.086 5.748 7.534 1.00 89.56 86 GLY A C 1
ATOM 673 O O . GLY A 1 86 ? -0.064 6.115 7.734 1.00 89.56 86 GLY A O 1
ATOM 674 N N . PHE A 1 87 ? 1.763 6.079 6.425 1.00 91.81 87 PHE A N 1
ATOM 675 C CA . PHE A 1 87 ? 1.267 7.000 5.378 1.00 91.81 87 PHE A CA 1
ATOM 676 C C . PHE A 1 87 ? 1.489 6.499 3.937 1.00 91.81 87 PHE A C 1
ATOM 678 O O . PHE A 1 87 ? 1.326 7.255 2.978 1.00 91.81 87 PHE A O 1
ATOM 685 N N . GLY A 1 88 ? 1.891 5.240 3.761 1.00 92.31 88 GLY A N 1
ATOM 686 C CA . GLY A 1 88 ? 2.099 4.651 2.442 1.00 92.31 88 GLY A CA 1
ATOM 687 C C . GLY A 1 88 ? 0.806 4.253 1.706 1.00 92.31 88 GLY A C 1
ATOM 688 O O . GLY A 1 88 ? -0.295 4.332 2.254 1.00 92.31 88 GLY A O 1
ATOM 689 N N . PRO A 1 89 ? 0.923 3.774 0.455 1.00 94.25 89 PRO A N 1
ATOM 690 C CA . PRO A 1 89 ? -0.211 3.527 -0.439 1.00 94.25 89 PRO A CA 1
ATOM 691 C C . PRO A 1 89 ? -0.875 2.151 -0.256 1.00 94.25 89 PRO A C 1
ATOM 693 O O . PRO A 1 89 ? -1.407 1.577 -1.210 1.00 94.25 89 PRO A O 1
ATOM 696 N N . ASN A 1 90 ? -0.823 1.601 0.956 1.00 95.06 90 ASN A N 1
ATOM 697 C CA . ASN A 1 90 ? -1.532 0.389 1.356 1.00 95.06 90 ASN A CA 1
ATOM 698 C C . ASN A 1 90 ? -2.484 0.711 2.501 1.00 95.06 90 ASN A C 1
ATOM 700 O O . ASN A 1 90 ? -2.207 1.602 3.301 1.00 95.06 90 ASN A O 1
ATOM 704 N N . ILE A 1 91 ? -3.572 -0.048 2.611 1.00 95.25 91 ILE A N 1
ATOM 705 C CA . ILE A 1 91 ? -4.587 0.169 3.649 1.00 95.25 91 ILE A CA 1
ATOM 706 C C . ILE A 1 91 ? -4.863 -1.110 4.430 1.00 95.25 91 ILE A C 1
ATOM 708 O O . ILE A 1 91 ? -4.892 -2.203 3.862 1.00 95.25 91 ILE A O 1
ATOM 712 N N . LEU A 1 92 ? -5.121 -0.959 5.722 1.00 94.00 92 LEU A N 1
ATOM 713 C CA . LEU A 1 92 ? -5.651 -2.003 6.587 1.00 94.00 92 LEU A CA 1
ATOM 714 C C . LEU A 1 92 ? -7.074 -1.626 7.010 1.00 94.00 92 LEU A C 1
ATOM 716 O O . LEU A 1 92 ? -7.285 -0.563 7.590 1.00 94.00 92 LEU A O 1
ATOM 720 N N . LEU A 1 93 ? -8.034 -2.499 6.720 1.00 92.12 93 LEU A N 1
ATOM 721 C CA . LEU A 1 93 ? -9.458 -2.327 6.992 1.00 92.12 93 LEU A CA 1
ATOM 722 C C . LEU A 1 93 ? -9.921 -3.273 8.098 1.00 92.12 93 LEU A C 1
ATOM 724 O O . LEU A 1 93 ? -9.628 -4.470 8.055 1.00 92.12 93 LEU A O 1
ATOM 728 N N . ASN A 1 94 ? -10.712 -2.748 9.029 1.00 89.69 94 ASN A N 1
ATOM 729 C CA . ASN A 1 94 ? -11.439 -3.533 10.016 1.00 89.69 94 ASN A CA 1
ATOM 730 C C . ASN A 1 94 ? -12.799 -3.974 9.457 1.00 89.69 94 ASN A C 1
ATOM 732 O O . ASN A 1 94 ? -13.684 -3.144 9.257 1.00 89.69 94 ASN A O 1
ATOM 736 N N . MET A 1 95 ? -12.973 -5.273 9.230 1.00 86.50 95 MET A N 1
ATOM 737 C CA . MET A 1 95 ? -14.235 -5.875 8.780 1.00 86.50 95 MET A CA 1
ATOM 738 C C . MET A 1 95 ? -14.793 -6.876 9.800 1.00 86.50 95 MET A C 1
ATOM 740 O O . MET A 1 95 ? -15.732 -7.598 9.479 1.00 86.50 95 MET A O 1
ATOM 744 N N . VAL A 1 96 ? -14.231 -6.924 11.011 1.00 82.38 96 VAL A N 1
ATOM 745 C CA . VAL A 1 96 ? -14.676 -7.842 12.061 1.00 82.38 96 VAL A CA 1
ATOM 746 C C . VAL A 1 96 ? -16.044 -7.392 12.588 1.00 82.38 96 VAL A C 1
ATOM 748 O O . VAL A 1 96 ? -16.246 -6.226 12.948 1.00 82.38 96 VAL A O 1
ATOM 751 N N . GLU A 1 97 ? -17.005 -8.313 12.629 1.00 74.00 97 GLU A N 1
ATOM 752 C CA . GLU A 1 97 ? -18.339 -8.052 13.179 1.00 74.00 97 GLU A CA 1
ATOM 753 C C . GLU A 1 97 ? -18.252 -7.813 14.700 1.00 74.00 97 GLU A C 1
ATOM 755 O O . GLU A 1 97 ? -17.503 -8.480 15.407 1.00 74.00 97 GLU A O 1
ATOM 760 N N . GLY A 1 98 ? -18.958 -6.800 15.219 1.00 66.25 98 GLY A N 1
ATOM 761 C CA . GLY A 1 98 ? -18.886 -6.409 16.640 1.00 66.25 98 GLY A CA 1
ATOM 762 C C . GLY A 1 98 ? -17.640 -5.602 17.047 1.00 66.25 98 GLY A C 1
ATOM 763 O O . GLY A 1 98 ? -17.534 -5.160 18.185 1.00 66.25 98 GLY A O 1
ATOM 764 N N . TYR A 1 99 ? -16.717 -5.345 16.117 1.00 64.50 99 TYR A N 1
ATOM 765 C CA . TYR A 1 99 ? -15.457 -4.618 16.348 1.00 64.5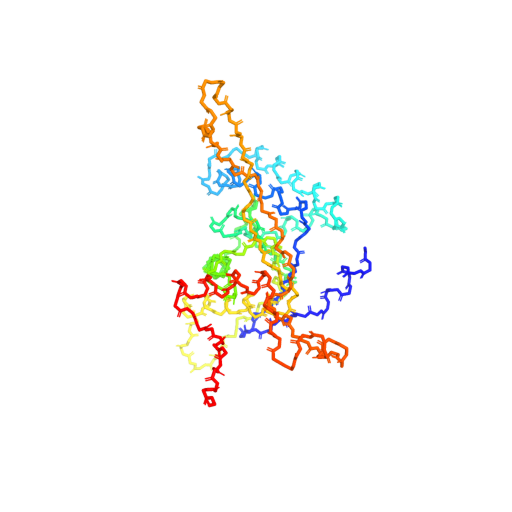0 99 TYR A CA 1
ATOM 766 C C . TYR A 1 99 ? -15.493 -3.145 15.886 1.00 64.50 99 TYR A C 1
ATOM 768 O O . TYR A 1 99 ? -14.455 -2.482 15.832 1.00 64.50 99 TYR A O 1
ATOM 776 N N . GLN A 1 100 ? -16.674 -2.616 15.548 1.00 59.34 100 GLN A N 1
ATOM 777 C CA . GLN A 1 100 ? -16.869 -1.258 15.002 1.00 59.34 100 GLN A CA 1
ATOM 778 C C . GLN A 1 100 ? -16.749 -0.133 16.056 1.00 59.34 100 GLN A C 1
ATOM 780 O O . GLN A 1 100 ? -16.657 1.051 15.713 1.00 59.34 100 GLN A O 1
ATOM 785 N N . ASP A 1 101 ? -16.694 -0.492 17.341 1.00 59.25 101 ASP A N 1
ATOM 786 C CA . ASP A 1 101 ? -16.563 0.445 18.466 1.00 59.25 101 ASP A CA 1
ATOM 787 C C . ASP A 1 101 ? -15.109 0.801 18.827 1.00 59.25 101 ASP A C 1
ATOM 789 O O . ASP A 1 101 ? -14.878 1.602 19.735 1.00 59.25 101 ASP A O 1
ATOM 793 N N . ARG A 1 102 ? -14.116 0.267 18.103 1.00 66.44 102 ARG A N 1
ATOM 794 C CA . ARG A 1 102 ? -12.694 0.609 18.287 1.00 66.44 102 ARG A CA 1
ATOM 795 C C . ARG A 1 102 ? -12.285 1.891 17.557 1.00 66.44 102 ARG A C 1
ATOM 797 O O . ARG A 1 102 ? -12.983 2.370 16.663 1.00 66.44 102 ARG A O 1
ATOM 804 N N . SER A 1 103 ? -11.134 2.441 17.949 1.00 68.56 103 SER A N 1
ATOM 805 C CA . SER A 1 103 ? -10.484 3.551 17.247 1.00 68.56 103 SER A CA 1
ATOM 806 C C . SER A 1 103 ? -10.164 3.176 15.800 1.00 68.56 103 SER A C 1
ATOM 808 O O . SER A 1 103 ? -9.681 2.075 15.531 1.00 68.56 103 SER A O 1
ATOM 810 N N . ASN A 1 104 ? -10.388 4.114 14.888 1.00 82.12 104 ASN A N 1
ATOM 811 C CA . ASN A 1 104 ? -9.928 4.042 13.505 1.00 82.12 104 ASN A CA 1
ATOM 812 C C . ASN A 1 104 ? -8.863 5.124 13.276 1.00 82.12 104 ASN A C 1
ATOM 814 O O . ASN A 1 104 ? -8.513 5.865 14.194 1.00 82.12 104 ASN A O 1
ATOM 818 N N . PHE A 1 105 ? -8.345 5.230 12.055 1.00 84.38 105 PHE A N 1
ATOM 819 C CA . PHE A 1 105 ? -7.328 6.231 11.731 1.00 84.38 105 PHE A CA 1
ATOM 820 C C . PHE A 1 105 ? -7.805 7.679 11.962 1.00 84.38 105 PHE A C 1
ATOM 822 O O . PHE A 1 105 ? -7.006 8.549 12.293 1.00 84.38 105 PHE A O 1
ATOM 829 N N . TRP A 1 106 ? -9.102 7.944 11.786 1.00 84.75 106 TRP A N 1
ATOM 830 C CA . TRP A 1 106 ? -9.675 9.295 11.818 1.00 84.75 106 TRP A CA 1
ATOM 831 C C . TRP A 1 106 ? -10.142 9.736 13.207 1.00 84.75 106 TRP A C 1
ATOM 833 O O . TRP A 1 106 ? -10.283 10.929 13.458 1.00 84.75 106 TRP A O 1
ATOM 843 N N . SER A 1 107 ? -10.436 8.790 14.098 1.00 77.25 107 SER A N 1
ATOM 844 C CA . SER A 1 107 ? -11.062 9.048 15.392 1.00 77.25 107 SER A CA 1
ATOM 845 C C . SER A 1 107 ? -10.586 8.058 16.454 1.00 77.25 107 SER A C 1
ATOM 847 O O . SER A 1 107 ? -10.652 6.835 16.289 1.00 77.25 107 SER A O 1
ATOM 849 N N . GLU A 1 108 ? -10.151 8.595 17.592 1.00 66.69 108 GLU A N 1
ATOM 850 C CA . GLU A 1 108 ? -9.843 7.798 18.774 1.00 66.69 108 GLU A CA 1
ATOM 851 C C . GLU A 1 108 ? -11.122 7.539 19.584 1.00 66.69 108 GLU A C 1
ATOM 853 O O . GLU A 1 108 ? -11.730 8.463 20.122 1.00 66.69 108 GLU A O 1
ATOM 858 N N . LYS A 1 109 ? -11.532 6.269 19.702 1.00 63.31 109 LYS A N 1
ATOM 859 C CA . LYS A 1 109 ? -12.595 5.842 20.627 1.00 63.31 109 LYS A CA 1
ATOM 860 C C . LYS A 1 109 ? -11.981 5.332 21.939 1.00 63.31 109 LYS A C 1
ATOM 862 O O . LYS A 1 109 ? -10.901 4.746 21.944 1.00 63.31 109 LYS A O 1
ATOM 867 N N . GLN A 1 110 ? -12.663 5.569 23.064 1.00 50.34 110 GLN A N 1
ATOM 868 C CA . GLN A 1 110 ? -12.134 5.355 24.424 1.00 50.34 110 GLN A CA 1
ATOM 869 C C . GLN A 1 110 ? -12.028 3.880 24.863 1.00 50.34 110 GLN A C 1
ATOM 871 O O . GLN A 1 110 ? -11.358 3.600 25.859 1.00 50.34 110 GLN A O 1
ATOM 876 N N . ILE A 1 111 ? -12.659 2.930 24.162 1.00 54.31 111 ILE A N 1
ATOM 877 C CA . ILE A 1 111 ? -12.739 1.539 24.632 1.00 54.31 111 ILE A CA 1
ATOM 878 C C . ILE A 1 111 ? -11.448 0.786 24.290 1.00 54.31 111 ILE A C 1
ATOM 880 O O . ILE A 1 111 ? -11.035 0.641 23.142 1.00 54.31 111 ILE A O 1
ATOM 884 N N . ASN A 1 112 ? -10.785 0.370 25.361 1.00 50.03 112 ASN A N 1
ATOM 885 C CA . ASN A 1 112 ? -9.368 0.088 25.452 1.00 50.03 112 ASN A CA 1
ATOM 886 C C . ASN A 1 112 ? -9.054 -1.392 25.183 1.00 50.03 112 ASN A C 1
ATOM 888 O O . ASN A 1 112 ? -9.209 -2.223 26.071 1.00 50.03 112 ASN A O 1
ATOM 892 N N . ILE A 1 113 ? -8.532 -1.695 23.990 1.00 52.69 113 ILE A N 1
ATOM 893 C CA . ILE A 1 113 ? -7.585 -2.806 23.756 1.00 52.69 113 ILE A CA 1
ATOM 894 C C . ILE A 1 113 ? -6.390 -2.243 22.955 1.00 52.69 113 ILE A C 1
ATOM 896 O O . ILE A 1 113 ? -5.943 -2.785 21.944 1.00 52.69 113 ILE A O 1
ATOM 900 N N . LYS A 1 114 ? -5.861 -1.097 23.418 1.00 57.69 114 LYS A N 1
ATOM 901 C CA . LYS A 1 114 ? -4.808 -0.335 22.721 1.00 57.69 114 LYS A CA 1
ATOM 902 C C . LYS A 1 114 ? -3.525 -1.146 22.491 1.00 57.69 114 LYS A C 1
ATOM 904 O O . LYS A 1 114 ? -2.826 -0.911 21.511 1.00 57.69 114 LYS A O 1
ATOM 909 N N . SER A 1 115 ? -3.211 -2.106 23.363 1.00 62.09 115 SER A N 1
ATOM 910 C CA . SER A 1 115 ? -1.955 -2.867 23.292 1.00 62.09 115 SER A CA 1
ATOM 911 C C . SER A 1 115 ? -1.899 -3.850 22.119 1.00 62.09 115 SER A C 1
ATOM 913 O O . SER A 1 115 ? -0.846 -3.998 21.501 1.00 62.09 115 SER A O 1
ATOM 915 N N . LEU A 1 116 ? -3.015 -4.505 21.787 1.00 70.19 116 LEU A N 1
ATOM 916 C CA . LEU A 1 116 ? -3.073 -5.482 20.695 1.00 70.19 116 LEU A CA 1
ATOM 917 C C . LEU A 1 116 ? -3.279 -4.799 19.341 1.00 70.19 116 LEU A C 1
ATOM 919 O O . LEU A 1 116 ? -2.693 -5.229 18.350 1.00 70.19 116 LEU A O 1
ATOM 923 N N . ASP A 1 117 ? -4.015 -3.685 19.308 1.00 78.19 117 ASP A N 1
ATOM 924 C CA . ASP A 1 117 ? -4.177 -2.873 18.096 1.00 78.19 117 ASP A CA 1
ATOM 925 C C . ASP A 1 117 ? -2.840 -2.277 17.642 1.00 78.19 117 ASP A C 1
ATOM 927 O O . ASP A 1 117 ? -2.508 -2.297 16.457 1.00 78.19 117 ASP A O 1
ATOM 931 N N . GLN A 1 118 ? -2.004 -1.829 18.582 1.00 82.69 118 GLN A N 1
ATOM 932 C CA . GLN A 1 118 ? -0.649 -1.374 18.266 1.00 82.69 118 GLN A CA 1
ATOM 933 C C . GLN A 1 118 ? 0.217 -2.492 17.672 1.00 82.69 118 GLN A C 1
ATOM 935 O O . GLN A 1 118 ? 0.995 -2.244 16.749 1.00 82.69 118 GLN A O 1
ATOM 940 N N . GLN A 1 119 ? 0.077 -3.726 18.159 1.00 85.19 119 GLN A N 1
ATOM 941 C CA . GLN A 1 119 ? 0.797 -4.887 17.627 1.00 85.19 119 GLN A CA 1
ATOM 942 C C . GLN A 1 119 ? 0.283 -5.294 16.241 1.00 85.19 119 GLN A C 1
ATOM 944 O O . GLN A 1 119 ? 1.094 -5.620 15.373 1.00 85.19 119 GLN A O 1
ATOM 949 N N . LEU A 1 120 ? -1.031 -5.208 15.998 1.00 87.31 120 LEU A N 1
ATOM 950 C CA . LEU A 1 120 ? -1.627 -5.375 14.671 1.00 87.31 120 LEU A CA 1
ATOM 951 C C . LEU A 1 120 ? -1.042 -4.372 13.682 1.00 87.31 120 LEU A C 1
ATOM 953 O O . LEU A 1 120 ? -0.519 -4.762 12.639 1.00 87.31 120 LEU A O 1
ATOM 957 N N . ILE A 1 121 ? -1.114 -3.085 14.026 1.00 89.94 121 ILE A N 1
ATOM 958 C CA . ILE A 1 121 ? -0.629 -2.002 13.171 1.00 89.94 121 ILE A CA 1
ATOM 959 C C . ILE A 1 121 ? 0.862 -2.200 12.909 1.00 89.94 121 ILE A C 1
ATOM 961 O O . ILE A 1 121 ? 1.280 -2.175 11.757 1.00 89.94 121 ILE A O 1
ATOM 965 N N . SER A 1 122 ? 1.658 -2.480 13.943 1.00 91.00 122 SER A N 1
ATOM 966 C CA . SER A 1 122 ? 3.102 -2.695 13.805 1.00 91.00 122 SER A CA 1
ATOM 967 C C . SER A 1 122 ? 3.429 -3.912 12.933 1.00 91.00 122 SER A C 1
ATOM 969 O O . SER A 1 122 ? 4.284 -3.824 12.054 1.00 91.00 122 SER A O 1
ATOM 971 N N . GLY A 1 123 ? 2.725 -5.033 13.117 1.00 92.19 123 GLY A N 1
ATOM 972 C CA . GLY A 1 123 ? 2.863 -6.221 12.271 1.00 92.19 123 GLY A CA 1
ATOM 973 C C . GLY A 1 123 ? 2.522 -5.929 10.809 1.00 92.19 123 GLY A C 1
ATOM 974 O O . GLY A 1 123 ? 3.273 -6.315 9.910 1.00 92.19 123 GLY A O 1
ATOM 975 N N . PHE A 1 124 ? 1.453 -5.165 10.570 1.00 94.00 124 PHE A N 1
ATOM 976 C CA . PHE A 1 124 ? 1.077 -4.686 9.242 1.00 94.00 124 PHE A CA 1
ATOM 977 C C . PHE A 1 124 ? 2.135 -3.753 8.636 1.00 94.00 124 PHE A C 1
ATOM 979 O O . PHE A 1 124 ? 2.498 -3.949 7.479 1.00 94.00 124 PHE A O 1
ATOM 986 N N . GLN A 1 125 ? 2.695 -2.798 9.390 1.00 94.31 125 GLN A N 1
ATOM 987 C CA . GLN A 1 125 ? 3.753 -1.911 8.884 1.00 94.31 125 GLN A CA 1
ATOM 988 C C . GLN A 1 125 ? 4.991 -2.700 8.452 1.00 94.31 125 GLN A C 1
ATOM 990 O O . GLN A 1 125 ? 5.542 -2.460 7.376 1.00 94.31 125 GLN A O 1
ATOM 995 N N . VAL A 1 126 ? 5.411 -3.679 9.258 1.00 93.62 126 VAL A N 1
ATOM 996 C CA . VAL A 1 126 ? 6.551 -4.543 8.924 1.00 93.62 126 VAL A CA 1
ATOM 997 C C . VAL A 1 126 ? 6.244 -5.389 7.688 1.00 93.62 126 VAL A C 1
ATOM 999 O O . VAL A 1 126 ? 7.115 -5.547 6.828 1.00 93.62 126 VAL A O 1
ATOM 1002 N N . ALA A 1 127 ? 5.019 -5.910 7.569 1.00 93.38 127 ALA A N 1
ATOM 1003 C CA . ALA A 1 127 ? 4.575 -6.641 6.386 1.00 93.38 127 ALA A CA 1
ATOM 1004 C C . ALA A 1 127 ? 4.601 -5.756 5.137 1.00 93.38 127 ALA A C 1
ATOM 1006 O O . ALA A 1 127 ? 5.184 -6.151 4.133 1.00 93.38 127 ALA A O 1
ATOM 1007 N N . ALA A 1 128 ? 4.020 -4.557 5.214 1.00 93.81 128 ALA A N 1
ATOM 1008 C CA . ALA A 1 128 ? 3.975 -3.571 4.139 1.00 93.81 128 ALA A CA 1
ATOM 1009 C C . ALA A 1 128 ? 5.370 -3.142 3.686 1.00 93.81 128 ALA A C 1
ATOM 1011 O O . ALA A 1 1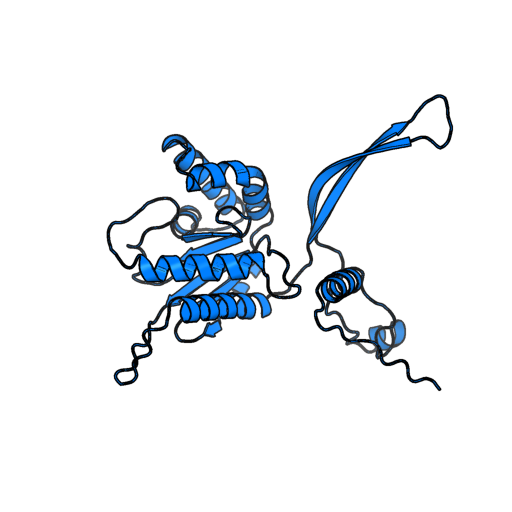28 ? 5.593 -3.022 2.488 1.00 93.81 128 ALA A O 1
ATOM 1012 N N . ASN A 1 129 ? 6.309 -2.966 4.617 1.00 93.12 129 ASN A N 1
ATOM 1013 C CA . ASN A 1 129 ? 7.664 -2.519 4.306 1.00 93.12 129 ASN A CA 1
ATOM 1014 C C . ASN A 1 129 ? 8.561 -3.638 3.757 1.00 93.12 129 ASN A C 1
ATOM 1016 O O . ASN A 1 129 ? 9.346 -3.415 2.844 1.00 93.12 129 ASN A O 1
ATOM 1020 N N . SER A 1 130 ? 8.446 -4.853 4.300 1.00 88.88 130 SER A N 1
ATOM 1021 C CA . SER A 1 130 ? 9.205 -6.000 3.784 1.00 88.88 130 SER A CA 1
ATOM 1022 C C . SER A 1 130 ? 8.584 -6.527 2.487 1.00 88.88 130 SER A C 1
ATOM 1024 O O . SER A 1 130 ? 9.257 -7.091 1.643 1.00 88.88 130 SER A O 1
ATOM 1026 N N . GLY A 1 131 ? 7.274 -6.421 2.315 1.00 84.06 131 GLY A N 1
ATOM 1027 C CA . GLY A 1 131 ? 6.580 -7.124 1.249 1.00 84.06 131 GLY A CA 1
ATOM 1028 C C . GLY A 1 131 ? 6.857 -8.639 1.210 1.00 84.06 131 GLY A C 1
ATOM 1029 O O . GLY A 1 131 ? 7.550 -9.210 2.055 1.00 84.06 131 GLY A O 1
ATOM 1030 N N . PRO A 1 132 ? 6.267 -9.358 0.249 1.00 81.62 132 PRO A N 1
ATOM 1031 C CA . PRO A 1 132 ? 6.160 -10.812 0.343 1.00 81.62 132 PRO A CA 1
ATOM 1032 C C . PRO A 1 132 ? 7.181 -11.579 -0.500 1.00 81.62 132 PRO A C 1
ATOM 1034 O O . PRO A 1 132 ? 7.375 -12.771 -0.278 1.00 81.62 132 PRO A O 1
ATOM 1037 N N . MET A 1 133 ? 7.819 -10.927 -1.476 1.00 79.31 133 MET A N 1
ATOM 1038 C CA . MET A 1 133 ? 8.668 -11.607 -2.462 1.00 79.31 133 MET A CA 1
ATOM 1039 C C . MET A 1 133 ? 10.153 -11.282 -2.352 1.00 79.31 133 MET A C 1
ATOM 1041 O O . MET A 1 133 ? 10.984 -12.151 -2.595 1.00 79.31 133 MET A O 1
ATOM 1045 N N . MET A 1 134 ? 10.486 -10.013 -2.124 1.00 85.00 134 MET A N 1
ATOM 1046 C CA . MET A 1 134 ? 11.829 -9.469 -2.365 1.00 85.00 134 MET A CA 1
ATOM 1047 C C . MET A 1 134 ? 12.297 -8.545 -1.245 1.00 85.00 134 MET A C 1
ATOM 1049 O O . MET A 1 134 ? 13.215 -7.753 -1.446 1.00 85.00 134 MET A O 1
ATOM 1053 N N . GLU A 1 135 ? 11.646 -8.599 -0.087 1.00 87.12 135 GLU A N 1
ATOM 1054 C CA . GLU A 1 135 ? 11.939 -7.675 1.011 1.00 87.12 135 GLU A CA 1
ATOM 1055 C C . GLU A 1 135 ? 11.786 -6.190 0.601 1.00 87.12 135 GLU A C 1
ATOM 1057 O O . GLU A 1 135 ? 12.478 -5.327 1.130 1.00 87.12 135 GLU A O 1
ATOM 1062 N N . GLU A 1 136 ? 10.954 -5.903 -0.410 1.00 90.44 136 GLU A N 1
ATOM 1063 C CA . GLU A 1 136 ? 10.668 -4.560 -0.934 1.00 90.44 136 GLU A CA 1
ATOM 1064 C C . GLU A 1 136 ? 9.274 -4.090 -0.486 1.00 90.44 136 GLU A C 1
ATOM 1066 O O . GLU A 1 136 ? 8.357 -4.921 -0.418 1.00 90.44 136 GLU A O 1
ATOM 1071 N N . PRO A 1 137 ? 9.077 -2.778 -0.267 1.00 91.19 137 PRO A N 1
ATOM 1072 C CA . PRO A 1 137 ? 7.783 -2.229 0.106 1.00 91.19 137 PRO A CA 1
ATOM 1073 C C . PRO A 1 137 ? 6.663 -2.590 -0.876 1.00 91.19 137 PRO A C 1
ATOM 1075 O O . PRO A 1 137 ? 6.818 -2.508 -2.095 1.00 91.19 137 PRO A O 1
ATOM 1078 N N . MET A 1 138 ? 5.505 -2.964 -0.336 1.00 91.94 138 MET A N 1
ATOM 1079 C CA . MET A 1 138 ? 4.279 -3.145 -1.113 1.00 91.94 138 MET A CA 1
ATOM 1080 C C . MET A 1 138 ? 3.681 -1.789 -1.489 1.00 91.94 138 MET A C 1
ATOM 1082 O O . MET A 1 138 ? 3.813 -0.816 -0.746 1.00 91.94 138 MET A O 1
ATOM 1086 N N . ALA A 1 139 ? 2.951 -1.741 -2.599 1.00 91.31 139 ALA A N 1
ATOM 1087 C CA . ALA A 1 139 ? 2.136 -0.589 -2.960 1.00 91.31 139 ALA A CA 1
ATOM 1088 C C . ALA A 1 139 ? 0.846 -1.033 -3.649 1.00 91.31 139 ALA A C 1
ATOM 1090 O O . ALA A 1 139 ? 0.850 -1.982 -4.436 1.00 91.31 139 ALA A O 1
ATOM 1091 N N . GLY A 1 140 ? -0.257 -0.334 -3.366 1.00 91.75 140 GLY A N 1
ATOM 1092 C CA . GLY A 1 140 ? -1.549 -0.621 -3.981 1.00 91.75 140 GLY A CA 1
ATOM 1093 C C . GLY A 1 140 ? -2.228 -1.878 -3.445 1.00 91.75 140 GLY A C 1
ATOM 1094 O O . GLY A 1 140 ? -2.953 -2.538 -4.188 1.00 91.75 140 GLY A O 1
ATOM 1095 N N . VAL A 1 141 ? -2.005 -2.227 -2.178 1.00 92.75 141 VAL A N 1
ATOM 1096 C CA . VAL A 1 141 ? -2.605 -3.411 -1.551 1.00 92.75 141 VAL A CA 1
ATOM 1097 C C . VAL A 1 141 ? -3.478 -3.003 -0.374 1.00 92.75 141 VAL A C 1
ATOM 1099 O O . VAL A 1 141 ? -3.061 -2.244 0.498 1.00 92.75 141 VAL A O 1
ATOM 1102 N N . GLY A 1 142 ? -4.694 -3.532 -0.332 1.00 94.06 142 GLY A N 1
ATOM 1103 C CA . GLY A 1 142 ? -5.568 -3.443 0.825 1.00 94.06 142 GLY A CA 1
ATOM 1104 C C . GLY A 1 142 ? -5.619 -4.773 1.564 1.00 94.0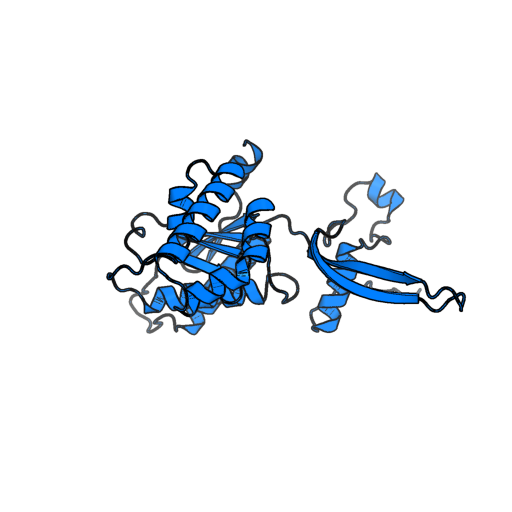6 142 GLY A C 1
ATOM 1105 O O . GLY A 1 142 ? -5.601 -5.833 0.941 1.00 94.06 142 GLY A O 1
ATOM 1106 N N . PHE A 1 143 ? -5.709 -4.728 2.887 1.00 94.00 143 PHE A N 1
ATOM 1107 C CA . PHE A 1 143 ? -5.915 -5.898 3.736 1.00 94.00 143 PHE A CA 1
ATOM 1108 C C . PHE A 1 143 ? -7.209 -5.728 4.522 1.00 94.00 143 PHE A C 1
ATOM 1110 O O . PHE A 1 143 ? -7.402 -4.712 5.178 1.00 94.00 143 PHE A O 1
ATOM 1117 N N . ARG A 1 144 ? -8.097 -6.717 4.458 1.00 92.62 144 ARG A N 1
ATOM 1118 C CA . ARG A 1 144 ? -9.298 -6.818 5.289 1.00 92.62 144 ARG A CA 1
ATOM 1119 C C . ARG A 1 144 ? -9.024 -7.771 6.438 1.00 92.62 144 ARG A C 1
ATOM 1121 O O . ARG A 1 144 ? -8.686 -8.931 6.204 1.00 92.62 144 ARG A O 1
ATOM 1128 N N . LEU A 1 145 ? -9.186 -7.278 7.656 1.00 90.75 145 LEU A N 1
ATOM 1129 C CA . LEU A 1 145 ? -9.245 -8.093 8.856 1.00 90.75 145 LEU A CA 1
ATOM 1130 C C . LEU A 1 145 ? -10.688 -8.575 9.033 1.00 90.75 145 LEU A C 1
ATOM 1132 O O . LEU A 1 145 ? -11.567 -7.754 9.275 1.00 90.75 145 LEU A O 1
ATOM 1136 N N . LEU A 1 146 ? -10.927 -9.873 8.852 1.00 88.75 146 LEU A N 1
ATOM 1137 C CA . LEU A 1 146 ? -12.269 -10.468 8.854 1.00 88.75 146 LEU A CA 1
ATOM 1138 C C . LEU A 1 146 ? -12.640 -11.052 10.216 1.00 88.75 146 LEU A C 1
ATOM 1140 O O . LEU A 1 146 ? -13.741 -10.830 10.699 1.00 88.75 146 LEU A O 1
ATOM 1144 N N . GLU A 1 147 ? -11.712 -11.773 10.838 1.00 84.56 147 GLU A N 1
ATOM 1145 C CA . GLU A 1 147 ? -11.896 -12.387 12.153 1.00 84.56 147 GLU A CA 1
ATOM 1146 C C . GLU A 1 147 ? -10.617 -12.193 12.969 1.00 84.56 147 GLU A C 1
ATOM 1148 O O . GLU A 1 147 ? -9.501 -12.218 12.432 1.00 84.56 147 GLU A O 1
ATOM 1153 N N . TRP A 1 148 ? -10.798 -11.979 14.267 1.00 79.69 148 TRP A N 1
ATOM 1154 C CA . TRP A 1 148 ? -9.726 -11.906 15.246 1.00 79.69 148 TRP A CA 1
ATOM 1155 C C . TRP A 1 148 ? -10.191 -12.618 16.511 1.00 79.69 148 TRP A C 1
ATOM 1157 O O . TRP A 1 148 ? -10.924 -12.048 17.318 1.00 79.69 148 TRP A O 1
ATOM 1167 N N . GLU A 1 149 ? -9.724 -13.844 16.704 1.00 71.12 149 GLU A N 1
ATOM 1168 C CA . GLU A 1 149 ? -9.916 -14.610 17.932 1.00 71.12 149 GLU A CA 1
ATOM 1169 C C . GLU A 1 149 ? -8.575 -14.747 18.651 1.00 71.12 149 GLU A C 1
ATOM 1171 O O . GLU A 1 149 ? -7.609 -15.293 18.118 1.00 71.12 149 GLU A O 1
ATOM 1176 N N . ILE A 1 150 ? -8.496 -14.223 19.874 1.00 64.12 150 ILE A N 1
ATOM 1177 C CA . ILE A 1 150 ? -7.333 -14.445 20.736 1.00 64.12 150 ILE A CA 1
ATOM 1178 C C . ILE A 1 150 ? -7.596 -15.751 21.458 1.00 64.12 150 ILE A C 1
ATOM 1180 O O . ILE A 1 150 ? -8.373 -15.784 22.410 1.00 64.12 150 ILE A O 1
ATOM 1184 N N . ILE A 1 151 ? -6.962 -16.821 20.996 1.00 55.84 151 ILE A N 1
ATOM 1185 C CA . ILE A 1 151 ? -7.007 -18.101 21.693 1.00 55.84 151 ILE A CA 1
ATOM 1186 C C . ILE A 1 151 ? -6.194 -17.931 22.982 1.00 55.84 151 ILE A C 1
ATOM 1188 O O . ILE A 1 151 ? -4.964 -17.913 22.953 1.00 55.84 151 ILE A O 1
ATOM 1192 N N . GLN A 1 152 ? -6.881 -17.738 24.107 1.00 52.78 152 GLN A N 1
ATOM 1193 C CA . GLN A 1 152 ? -6.304 -17.946 25.430 1.00 52.78 152 GLN A CA 1
ATOM 1194 C C . GLN A 1 152 ? -6.387 -19.453 25.689 1.00 52.78 152 GLN A C 1
ATOM 1196 O O . GLN A 1 152 ? -7.455 -19.967 26.000 1.00 52.78 152 GLN A O 1
ATOM 1201 N N . GLU A 1 153 ? -5.302 -20.193 25.451 1.00 47.31 153 GLU A N 1
ATOM 1202 C CA . GLU A 1 153 ? -5.246 -21.591 25.886 1.00 47.31 153 GLU A CA 1
ATOM 1203 C C . GLU A 1 153 ? -5.065 -21.622 27.410 1.00 47.31 153 GLU A C 1
ATOM 1205 O O . GLU A 1 153 ? -3.996 -21.307 27.935 1.00 47.31 153 GLU A O 1
ATOM 1210 N N . ASP A 1 154 ? -6.131 -22.006 28.112 1.00 46.22 154 ASP A N 1
ATOM 1211 C CA . ASP A 1 154 ? -6.181 -22.252 29.555 1.00 46.22 154 ASP A CA 1
ATOM 1212 C C . ASP A 1 154 ? -5.264 -23.433 29.962 1.00 46.22 154 ASP A C 1
ATOM 1214 O O . ASP A 1 154 ? -5.763 -24.522 30.229 1.00 46.22 154 ASP A O 1
ATOM 1218 N N . ASN A 1 155 ? -3.929 -23.272 29.944 1.00 42.38 155 ASN A N 1
ATOM 1219 C CA . ASN A 1 155 ? -2.936 -23.959 30.816 1.00 42.38 155 ASN A CA 1
ATOM 1220 C C . ASN A 1 155 ? -1.461 -23.845 30.378 1.00 42.38 155 ASN A C 1
ATOM 1222 O O . ASN A 1 155 ? -0.601 -24.550 30.911 1.00 42.38 155 ASN A O 1
ATOM 1226 N N . PHE A 1 156 ? -1.109 -22.953 29.458 1.00 42.41 156 PHE A N 1
ATOM 1227 C CA . PHE A 1 156 ? 0.293 -22.591 29.250 1.00 42.41 156 PHE A CA 1
ATOM 1228 C C . PHE A 1 156 ? 0.400 -21.072 29.231 1.00 42.41 156 PHE A C 1
ATOM 1230 O O . PHE A 1 156 ? -0.315 -20.420 28.476 1.00 42.41 156 PHE A O 1
ATOM 1237 N N . ASP A 1 157 ? 1.297 -20.518 30.051 1.00 41.22 157 ASP A N 1
ATOM 1238 C CA . ASP A 1 157 ? 1.716 -19.113 30.013 1.00 41.22 157 ASP A CA 1
ATOM 1239 C C . ASP A 1 157 ? 2.374 -18.796 28.656 1.00 41.22 157 ASP A C 1
ATOM 1241 O O . ASP A 1 157 ? 3.587 -18.648 28.517 1.00 41.22 157 ASP A O 1
ATOM 1245 N N . ILE A 1 158 ? 1.555 -18.695 27.616 1.00 49.00 158 ILE A N 1
ATOM 1246 C CA . ILE A 1 158 ? 1.856 -17.989 26.384 1.00 49.00 158 ILE A CA 1
ATOM 1247 C C . ILE A 1 158 ? 0.812 -16.885 26.317 1.00 49.00 158 ILE A C 1
ATOM 1249 O O . ILE A 1 158 ? -0.100 -16.886 25.493 1.00 49.00 158 ILE A O 1
ATOM 1253 N N . THR A 1 159 ? 0.966 -15.880 27.182 1.00 53.31 159 THR A N 1
ATOM 1254 C CA . THR A 1 159 ? 0.614 -14.537 26.727 1.00 53.31 159 THR A CA 1
ATOM 1255 C C . THR A 1 159 ? 1.377 -14.367 25.424 1.00 53.31 159 THR A C 1
ATOM 1257 O O . THR A 1 159 ? 2.609 -14.346 25.440 1.00 53.31 159 THR A O 1
ATOM 1260 N N . LEU A 1 160 ? 0.662 -14.376 24.292 1.00 60.47 160 LEU A N 1
ATOM 1261 C CA . LEU A 1 160 ? 1.251 -14.152 22.979 1.00 60.47 160 LEU A CA 1
ATOM 1262 C C . LEU A 1 160 ? 2.125 -12.911 23.133 1.00 60.47 160 LEU A C 1
ATOM 1264 O O . LEU A 1 160 ? 1.616 -11.806 23.336 1.00 60.47 160 LEU A O 1
ATOM 1268 N N . THR A 1 161 ? 3.445 -13.101 23.179 1.00 68.88 161 THR A N 1
ATOM 1269 C CA . THR A 1 161 ? 4.332 -11.976 23.459 1.00 68.88 161 THR A CA 1
ATOM 1270 C C . THR A 1 161 ? 4.122 -10.991 22.319 1.00 68.88 161 THR A C 1
ATOM 1272 O O . THR A 1 161 ? 3.871 -11.411 21.188 1.00 68.88 161 THR A O 1
ATOM 1275 N N . SER A 1 162 ? 4.218 -9.689 22.575 1.00 71.50 162 SER A N 1
ATOM 1276 C CA . SER A 1 162 ? 3.949 -8.663 21.559 1.00 71.50 162 SER A CA 1
ATOM 1277 C C . SER A 1 162 ? 4.635 -8.938 20.210 1.00 71.50 162 SER A C 1
ATOM 1279 O O . SER A 1 162 ? 4.037 -8.760 19.149 1.00 71.50 162 SER A O 1
ATOM 1281 N N . GLY A 1 163 ? 5.856 -9.484 20.243 1.00 76.94 163 GLY A N 1
ATOM 1282 C CA . GLY A 1 163 ? 6.595 -9.914 19.054 1.00 76.94 163 GLY A CA 1
ATOM 1283 C C . GLY A 1 163 ? 6.007 -11.123 18.309 1.00 76.94 163 GLY A C 1
ATOM 1284 O O . GLY A 1 163 ? 6.083 -11.169 17.083 1.00 76.94 163 GLY A O 1
ATOM 1285 N N . GLN A 1 164 ? 5.396 -12.085 19.006 1.00 81.69 164 GLN A N 1
ATOM 1286 C CA . GLN A 1 164 ? 4.730 -13.240 18.390 1.00 81.69 164 GLN A CA 1
ATOM 1287 C C . GLN A 1 164 ? 3.444 -12.835 17.662 1.00 81.69 164 GLN A C 1
ATOM 1289 O O . GLN A 1 164 ? 3.141 -13.385 16.602 1.00 81.69 164 GLN A O 1
ATOM 1294 N N . LEU A 1 165 ? 2.698 -11.856 18.185 1.00 83.31 165 LEU A N 1
ATOM 1295 C CA . LEU A 1 165 ? 1.533 -11.334 17.472 1.00 83.31 165 LEU A CA 1
ATOM 1296 C C . LEU A 1 165 ? 1.959 -10.586 16.208 1.00 83.31 165 LEU A C 1
ATOM 1298 O O . LEU A 1 165 ? 1.428 -10.837 15.130 1.00 83.31 165 LEU A O 1
ATOM 1302 N N . MET A 1 166 ? 2.969 -9.718 16.319 1.00 86.69 166 MET A N 1
ATOM 1303 C CA . MET A 1 166 ? 3.504 -8.982 15.171 1.00 86.69 166 MET A CA 1
ATOM 1304 C C . MET A 1 166 ? 3.993 -9.918 14.060 1.00 86.69 166 MET A C 1
ATOM 1306 O O . MET A 1 166 ? 3.721 -9.666 12.885 1.00 86.69 166 MET A O 1
ATOM 1310 N N . SER A 1 167 ? 4.688 -11.008 14.407 1.00 87.25 167 SER A N 1
ATOM 1311 C CA . SER A 1 167 ? 5.146 -11.995 13.425 1.00 87.25 167 SER A CA 1
ATOM 1312 C C . SER A 1 167 ? 3.987 -12.776 12.800 1.00 87.25 167 SER A C 1
ATOM 1314 O O . SER A 1 167 ? 4.000 -12.997 11.590 1.00 87.25 167 SER A O 1
ATOM 1316 N N . THR A 1 168 ? 2.957 -13.109 13.583 1.00 87.62 168 THR A N 1
ATOM 1317 C CA . THR A 1 168 ? 1.729 -13.761 13.096 1.00 87.62 168 THR A CA 1
ATOM 1318 C C . THR A 1 168 ? 0.995 -12.872 12.093 1.00 87.62 168 THR A C 1
ATOM 1320 O O . THR A 1 168 ? 0.677 -13.316 10.992 1.00 87.62 168 THR A O 1
ATOM 1323 N N . VAL A 1 169 ? 0.797 -11.589 12.418 1.00 90.06 169 VAL A N 1
ATOM 1324 C CA . VAL A 1 169 ? 0.171 -10.605 11.518 1.00 90.06 169 VAL A CA 1
ATOM 1325 C C . VAL A 1 169 ? 0.997 -10.437 10.243 1.00 90.06 169 VAL A C 1
ATOM 1327 O O . VAL A 1 169 ? 0.449 -10.467 9.140 1.00 90.06 169 VAL A O 1
ATOM 1330 N N . LYS A 1 170 ? 2.326 -10.320 10.376 1.00 90.56 170 LYS A N 1
ATOM 1331 C CA . LYS A 1 170 ? 3.235 -10.222 9.229 1.00 90.56 170 LYS A CA 1
ATOM 1332 C C . LYS A 1 170 ? 3.075 -11.414 8.290 1.00 90.56 170 LYS A C 1
ATOM 1334 O O . LYS A 1 170 ? 2.971 -11.237 7.074 1.00 90.56 170 LYS A O 1
ATOM 1339 N N . GLU A 1 171 ? 3.048 -12.616 8.852 1.00 88.31 171 GLU A N 1
ATOM 1340 C CA . GLU A 1 171 ? 2.930 -13.852 8.092 1.00 88.31 171 GLU A CA 1
ATOM 1341 C C . GLU A 1 171 ? 1.548 -14.005 7.447 1.00 88.31 171 GLU A C 1
ATOM 1343 O O . GLU A 1 171 ? 1.466 -14.359 6.271 1.00 88.31 171 GLU A O 1
ATOM 1348 N N . ALA A 1 172 ? 0.469 -13.649 8.149 1.00 89.94 172 ALA A N 1
ATOM 1349 C CA . ALA A 1 172 ? -0.886 -13.651 7.602 1.00 89.94 172 ALA A CA 1
ATOM 1350 C C . ALA A 1 172 ? -1.012 -12.711 6.390 1.00 89.94 172 ALA A C 1
ATOM 1352 O O . ALA A 1 172 ? -1.497 -13.118 5.330 1.00 89.94 172 ALA A O 1
ATOM 1353 N N . CYS A 1 173 ? -0.497 -11.479 6.495 1.00 91.69 173 CYS A N 1
ATOM 1354 C CA . CYS A 1 173 ? -0.441 -10.537 5.375 1.00 91.69 173 CYS A CA 1
ATOM 1355 C C . CYS A 1 173 ? 0.383 -11.099 4.205 1.00 91.69 173 CYS A C 1
ATOM 1357 O O . CYS A 1 173 ? -0.056 -11.047 3.052 1.00 91.69 173 CYS A O 1
ATOM 1359 N N . ARG A 1 174 ? 1.556 -11.683 4.489 1.00 89.12 174 ARG A N 1
ATOM 1360 C CA . ARG A 1 174 ? 2.436 -12.284 3.475 1.00 89.12 174 ARG A CA 1
ATOM 1361 C C . ARG A 1 174 ? 1.750 -13.427 2.731 1.00 89.12 174 ARG A C 1
ATOM 1363 O O . ARG A 1 174 ? 1.765 -13.449 1.496 1.00 89.12 174 ARG A O 1
ATOM 1370 N N . LYS A 1 175 ? 1.137 -14.362 3.459 1.00 88.19 175 LYS A N 1
ATOM 1371 C CA . LYS A 1 175 ? 0.395 -15.490 2.887 1.00 88.19 175 LYS A CA 1
ATOM 1372 C C . LYS A 1 175 ? -0.802 -14.991 2.077 1.00 88.19 175 LYS A C 1
ATOM 1374 O O . LYS A 1 175 ? -1.018 -15.468 0.968 1.00 88.19 175 LYS A O 1
ATOM 1379 N N . SER A 1 176 ? -1.538 -13.991 2.566 1.00 90.00 176 SER A N 1
ATOM 1380 C CA . SER A 1 176 ? -2.753 -13.515 1.892 1.00 90.00 176 SER A CA 1
ATOM 1381 C C . SER A 1 176 ? -2.448 -12.802 0.588 1.00 90.00 176 SER A C 1
ATOM 1383 O O . SER A 1 176 ? -3.040 -13.102 -0.451 1.00 90.00 176 SER A O 1
ATOM 1385 N N . PHE A 1 177 ? -1.400 -11.984 0.576 1.00 89.00 177 PHE A N 1
ATOM 1386 C CA . PHE A 1 177 ? -0.879 -11.453 -0.674 1.00 89.00 177 PHE A CA 1
ATOM 1387 C C . PHE A 1 177 ? -0.339 -12.560 -1.596 1.00 89.00 177 PHE A C 1
ATOM 1389 O O . PHE A 1 177 ? -0.429 -12.459 -2.823 1.00 89.00 177 PHE A O 1
ATOM 1396 N N . SER A 1 178 ? 0.189 -13.653 -1.029 1.00 85.44 178 SER A N 1
ATOM 1397 C CA . SER A 1 178 ? 0.689 -14.811 -1.782 1.00 85.44 178 SER A CA 1
ATOM 1398 C C . SER A 1 178 ? -0.373 -15.529 -2.621 1.00 85.44 178 SER A C 1
ATOM 1400 O O . SER A 1 178 ? -0.010 -16.187 -3.594 1.00 85.44 178 SER A O 1
ATOM 1402 N N . ILE A 1 179 ? -1.658 -15.281 -2.377 1.00 85.19 179 ILE A N 1
ATOM 1403 C CA . ILE A 1 179 ? -2.759 -15.839 -3.174 1.00 85.19 179 ILE A CA 1
ATOM 1404 C C . ILE A 1 179 ? -3.111 -14.960 -4.386 1.00 85.19 179 ILE A C 1
ATOM 1406 O O . ILE A 1 179 ? -3.550 -15.467 -5.415 1.00 85.19 179 ILE A O 1
ATOM 1410 N N . LEU A 1 180 ? -2.882 -13.647 -4.311 1.00 83.44 180 LEU A N 1
ATOM 1411 C CA . LEU A 1 180 ? -3.215 -12.721 -5.398 1.00 83.44 180 LEU A CA 1
ATOM 1412 C C . LEU A 1 180 ? -2.301 -12.890 -6.622 1.00 83.44 180 LEU A C 1
ATOM 1414 O O . LEU A 1 180 ? -1.156 -13.328 -6.505 1.00 83.44 180 LEU A O 1
ATOM 1418 N N . HIS A 1 181 ? -2.759 -12.465 -7.801 1.00 80.38 181 HIS A N 1
ATOM 1419 C CA . HIS A 1 181 ? -1.856 -12.256 -8.936 1.00 80.38 181 HIS A CA 1
ATOM 1420 C C . HIS A 1 181 ? -0.998 -11.025 -8.669 1.00 80.38 181 HIS A C 1
ATOM 1422 O O . HIS A 1 181 ? -1.516 -9.932 -8.453 1.00 80.38 181 HIS A O 1
ATOM 1428 N N . LYS A 1 182 ? 0.319 -11.206 -8.668 1.00 83.75 182 LYS A N 1
ATOM 1429 C CA . LYS A 1 182 ? 1.249 -10.178 -8.213 1.00 83.75 182 LYS A CA 1
ATOM 1430 C C . LYS A 1 182 ? 1.938 -9.548 -9.408 1.00 83.75 182 LYS A C 1
ATOM 1432 O O . LYS A 1 182 ? 2.330 -10.246 -10.344 1.00 83.75 182 LYS A O 1
ATOM 1437 N N . ARG A 1 183 ? 2.113 -8.235 -9.346 1.00 86.31 183 ARG A N 1
ATOM 1438 C CA . ARG A 1 183 ? 2.828 -7.441 -10.344 1.00 86.31 183 ARG A CA 1
ATOM 1439 C C . ARG A 1 183 ? 3.982 -6.718 -9.670 1.00 86.31 183 ARG A C 1
ATOM 1441 O O . ARG A 1 183 ? 3.919 -6.429 -8.477 1.00 86.31 183 ARG A O 1
ATOM 1448 N N . LEU A 1 184 ? 5.041 -6.471 -10.431 1.00 88.50 184 LEU A N 1
ATOM 1449 C CA . LEU A 1 184 ? 6.140 -5.624 -9.986 1.00 88.50 184 LEU A CA 1
ATOM 1450 C C . LEU A 1 184 ? 5.842 -4.192 -10.406 1.00 88.50 184 LEU A C 1
ATOM 1452 O O . LEU A 1 184 ? 5.354 -3.969 -11.511 1.00 88.50 184 LEU A O 1
ATOM 1456 N N . LEU A 1 185 ? 6.155 -3.241 -9.535 1.00 89.00 185 LEU A N 1
ATOM 1457 C CA . LEU A 1 185 ? 6.101 -1.820 -9.845 1.00 89.00 185 LEU A CA 1
ATOM 1458 C C . LEU A 1 185 ? 7.529 -1.300 -10.005 1.00 89.00 185 LEU A C 1
ATOM 1460 O O . LEU A 1 185 ? 8.398 -1.606 -9.189 1.00 89.00 185 LEU A O 1
ATOM 1464 N N . ALA A 1 186 ? 7.764 -0.520 -11.054 1.00 88.12 186 ALA A N 1
ATOM 1465 C CA . ALA A 1 186 ? 9.019 0.175 -11.297 1.00 88.12 186 ALA A CA 1
ATOM 1466 C C . ALA A 1 186 ? 8.810 1.690 -11.222 1.00 88.12 186 ALA A C 1
ATOM 1468 O O . ALA A 1 186 ? 7.786 2.216 -11.665 1.00 88.12 186 ALA A O 1
ATOM 1469 N N . ALA A 1 187 ? 9.793 2.384 -10.650 1.00 88.62 187 ALA A N 1
ATOM 1470 C CA . ALA A 1 187 ? 9.823 3.837 -10.613 1.00 88.62 187 ALA A CA 1
ATOM 1471 C C . ALA A 1 187 ? 10.155 4.376 -12.009 1.00 88.62 187 ALA A C 1
ATOM 1473 O O . ALA A 1 187 ? 11.216 4.082 -12.563 1.00 88.62 187 ALA A O 1
ATOM 1474 N N . MET A 1 188 ? 9.251 5.179 -12.558 1.00 89.25 188 MET A N 1
ATOM 1475 C CA . MET A 1 188 ? 9.412 5.854 -13.839 1.00 89.25 188 MET A CA 1
ATOM 1476 C C . MET A 1 188 ? 9.903 7.280 -13.606 1.00 89.25 188 MET A C 1
ATOM 1478 O O . MET A 1 188 ? 9.420 7.986 -12.716 1.00 89.25 188 MET A O 1
ATOM 1482 N N . TYR A 1 189 ? 10.847 7.716 -14.437 1.00 91.38 189 TYR A N 1
ATOM 1483 C CA . TYR A 1 189 ? 11.442 9.046 -14.370 1.00 91.38 189 TYR A CA 1
ATOM 1484 C C . TYR A 1 189 ? 11.226 9.769 -15.694 1.00 91.38 189 TYR A C 1
ATOM 1486 O O . TYR A 1 189 ? 11.477 9.214 -16.763 1.00 91.38 189 TYR A O 1
ATOM 1494 N N . THR A 1 190 ? 10.784 11.020 -15.626 1.00 92.44 190 THR A N 1
ATOM 1495 C CA . THR A 1 190 ? 10.809 11.924 -16.776 1.00 92.44 190 THR A CA 1
ATOM 1496 C C . THR A 1 190 ? 12.226 12.455 -16.939 1.00 92.44 190 THR A C 1
ATOM 1498 O O . THR A 1 190 ? 12.806 12.972 -15.982 1.00 92.44 190 THR A O 1
ATOM 1501 N N . CYS A 1 191 ? 12.777 12.315 -18.142 1.00 91.75 191 CYS A N 1
ATOM 1502 C CA . CYS A 1 191 ? 14.091 12.830 -18.503 1.00 91.75 191 CYS A CA 1
ATOM 1503 C C . CYS A 1 191 ? 13.922 14.108 -19.326 1.00 91.75 191 CYS A C 1
ATOM 1505 O O . CYS A 1 191 ? 13.458 14.060 -20.464 1.00 91.75 191 CYS A O 1
ATOM 1507 N N . GLU A 1 192 ? 14.292 15.246 -18.749 1.00 89.25 192 GLU A N 1
ATOM 1508 C CA . GLU A 1 192 ? 14.362 16.522 -19.454 1.00 89.25 192 GLU A CA 1
ATOM 1509 C C . GLU A 1 192 ? 15.786 16.704 -19.977 1.00 89.25 192 GLU A C 1
ATOM 1511 O O . GLU A 1 192 ? 16.743 16.809 -19.209 1.00 89.25 192 GLU A O 1
ATOM 1516 N N . ILE A 1 193 ? 15.942 16.699 -21.300 1.00 87.06 193 ILE A N 1
ATOM 1517 C CA . ILE A 1 193 ? 17.247 16.814 -21.946 1.00 87.06 193 ILE A CA 1
ATOM 1518 C C . ILE A 1 193 ? 17.405 18.237 -22.466 1.00 87.06 193 ILE A C 1
ATOM 1520 O O . ILE A 1 193 ? 16.674 18.655 -23.360 1.00 87.06 193 ILE A O 1
ATOM 1524 N N . GLN A 1 194 ? 18.384 18.971 -21.937 1.00 81.81 194 GLN A N 1
ATOM 1525 C CA . GLN A 1 194 ? 18.766 20.275 -22.477 1.00 81.81 194 GLN A CA 1
ATOM 1526 C C . GLN A 1 194 ? 19.880 20.090 -23.523 1.00 81.81 194 GLN A C 1
ATOM 1528 O O . GLN A 1 194 ? 21.006 19.734 -23.148 1.00 81.81 194 GLN A O 1
ATOM 1533 N N . PRO A 1 195 ? 19.602 20.289 -24.830 1.00 73.31 195 PRO A N 1
ATOM 1534 C CA . PRO A 1 195 ? 20.627 20.203 -25.861 1.00 73.31 195 PRO A CA 1
ATOM 1535 C C . PRO A 1 195 ? 21.552 21.420 -25.772 1.00 73.31 195 PRO A C 1
ATOM 1537 O O . PRO A 1 195 ? 21.103 22.565 -25.832 1.00 73.31 195 PRO A O 1
ATOM 1540 N N . LYS A 1 196 ? 22.864 21.192 -25.654 1.00 72.19 196 LYS A N 1
ATOM 1541 C CA . LYS A 1 196 ? 23.842 22.278 -25.764 1.00 72.19 196 LYS A CA 1
ATOM 1542 C C . LYS A 1 196 ? 24.128 22.538 -27.237 1.00 72.19 196 LYS A C 1
ATOM 1544 O O . LYS A 1 196 ? 24.711 21.706 -27.924 1.00 72.19 196 LYS A O 1
ATOM 1549 N N . VAL A 1 197 ? 23.731 23.721 -27.703 1.00 68.56 197 VAL A N 1
ATOM 1550 C CA . VAL A 1 197 ? 23.768 24.140 -29.119 1.00 68.56 197 VAL A CA 1
ATOM 1551 C C . VAL A 1 197 ? 25.183 24.097 -29.725 1.00 68.56 197 VAL A C 1
ATOM 1553 O O . VAL A 1 197 ? 25.332 24.007 -30.936 1.00 68.56 197 VAL A O 1
ATOM 1556 N N . GLN A 1 198 ? 26.232 24.138 -28.898 1.00 63.59 198 GLN A N 1
ATOM 1557 C CA . GLN A 1 198 ? 27.619 24.292 -29.351 1.00 63.59 198 GLN A CA 1
ATOM 1558 C C . GLN A 1 198 ? 28.444 22.997 -29.369 1.00 63.59 198 GLN A C 1
ATOM 1560 O O . GLN A 1 198 ? 29.589 23.028 -29.815 1.00 63.59 198 GLN A O 1
ATOM 1565 N N . THR A 1 199 ? 27.929 21.858 -28.891 1.00 61.38 199 THR A N 1
ATOM 1566 C CA . THR A 1 199 ? 28.728 20.618 -28.869 1.00 61.38 199 THR A CA 1
ATOM 1567 C C . THR A 1 199 ? 27.853 19.386 -29.096 1.00 61.38 199 THR A C 1
ATOM 1569 O O . THR A 1 199 ? 27.132 18.971 -28.184 1.00 61.38 199 THR A O 1
ATOM 1572 N N . PRO A 1 200 ? 27.913 18.766 -30.290 1.00 59.69 200 PRO A N 1
ATOM 1573 C CA . PRO A 1 200 ? 27.262 17.486 -30.540 1.00 59.69 200 PRO A CA 1
ATOM 1574 C C . PRO A 1 200 ? 27.731 16.458 -29.499 1.00 59.69 200 PRO A C 1
ATOM 1576 O O . PRO A 1 200 ? 28.928 16.235 -29.341 1.00 59.69 200 PRO A O 1
ATOM 1579 N N . GLY A 1 201 ? 26.794 15.866 -28.757 1.00 67.62 201 GLY A N 1
ATOM 1580 C CA . GLY A 1 201 ? 27.074 14.824 -27.759 1.00 67.62 201 GLY A CA 1
ATOM 1581 C C . GLY A 1 201 ? 27.118 15.280 -26.296 1.00 67.62 201 GLY A C 1
ATOM 1582 O O . GLY A 1 201 ? 27.021 14.427 -25.417 1.00 67.62 201 GLY A O 1
ATOM 1583 N N . LEU A 1 202 ? 27.173 16.586 -25.995 1.00 71.06 202 LEU A N 1
ATOM 1584 C CA . LEU A 1 202 ? 26.991 17.068 -24.619 1.00 71.06 202 LEU A CA 1
ATOM 1585 C C . LEU A 1 202 ? 25.525 17.425 -24.363 1.00 71.06 202 LEU A C 1
ATOM 1587 O O . LEU A 1 202 ? 25.098 18.571 -24.490 1.00 71.06 202 LEU A O 1
ATOM 1591 N N . ALA A 1 203 ? 24.759 16.419 -23.956 1.00 77.94 203 ALA A N 1
ATOM 1592 C CA . ALA A 1 203 ? 23.439 16.594 -23.371 1.00 77.94 203 ALA A CA 1
ATOM 1593 C C . ALA A 1 203 ? 23.547 16.600 -21.838 1.00 77.94 203 ALA A C 1
ATOM 1595 O O . ALA A 1 203 ? 24.290 15.807 -21.261 1.00 77.94 203 ALA A O 1
ATOM 1596 N N . SER A 1 204 ? 22.803 17.481 -21.168 1.00 83.19 204 SER A N 1
ATOM 1597 C CA . SER A 1 204 ? 22.659 17.457 -19.707 1.00 83.19 204 SER A CA 1
ATOM 1598 C C . SER A 1 204 ? 21.264 16.928 -19.357 1.00 83.19 204 SER A C 1
ATOM 1600 O O . SER A 1 204 ? 20.321 17.721 -19.337 1.00 83.19 204 SER A O 1
ATOM 1602 N N . PRO A 1 205 ? 21.097 15.605 -1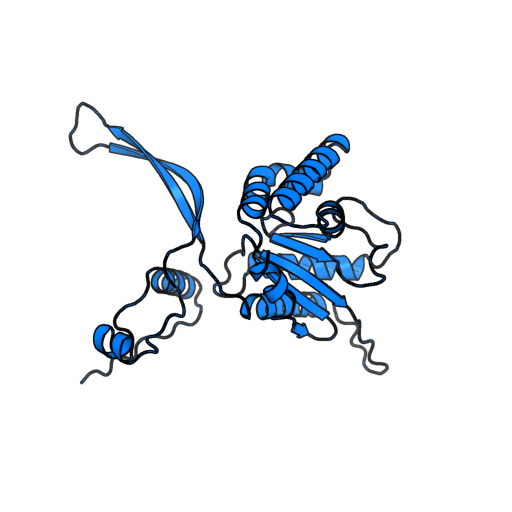9.154 1.00 88.94 205 PRO A N 1
ATOM 1603 C CA . PRO A 1 205 ? 19.813 15.038 -18.768 1.00 88.94 205 PRO A CA 1
ATOM 1604 C C . PRO A 1 205 ? 19.506 15.368 -17.305 1.00 88.94 205 PRO A C 1
ATOM 1606 O O . PRO A 1 205 ? 20.344 15.176 -16.423 1.00 88.94 205 PRO A O 1
ATOM 1609 N N . GLN A 1 206 ? 18.290 15.832 -17.041 1.00 90.44 206 GLN A N 1
ATOM 1610 C CA . GLN A 1 206 ? 17.744 15.978 -15.699 1.00 90.44 206 GLN A CA 1
ATOM 1611 C C . GLN A 1 206 ? 16.639 14.945 -15.504 1.00 90.44 206 GLN A C 1
ATOM 1613 O O . GLN A 1 206 ? 15.650 14.928 -16.236 1.00 90.44 206 GLN A O 1
ATOM 1618 N N . LEU A 1 207 ? 16.820 14.064 -14.521 1.00 93.25 207 LEU A N 1
ATOM 1619 C CA . LEU A 1 207 ? 15.830 13.053 -14.167 1.00 93.25 207 LEU A CA 1
ATOM 1620 C C . LEU A 1 207 ? 14.964 13.564 -13.023 1.00 93.25 207 LEU A C 1
ATOM 1622 O O . LEU A 1 207 ? 15.467 13.942 -11.965 1.00 93.25 207 LEU A O 1
ATOM 1626 N N . ARG A 1 208 ? 13.651 13.515 -13.223 1.00 92.56 208 ARG A N 1
ATOM 1627 C CA . ARG A 1 208 ? 12.647 13.806 -12.202 1.00 92.56 208 ARG A CA 1
ATOM 1628 C C . ARG A 1 208 ? 11.783 12.568 -12.024 1.00 92.56 208 ARG A C 1
ATOM 1630 O O . ARG A 1 208 ? 11.321 12.000 -13.011 1.00 92.56 208 ARG A O 1
ATOM 1637 N N . PHE A 1 209 ? 11.598 12.121 -10.783 1.00 88.12 209 PHE A N 1
ATOM 1638 C CA . PHE A 1 209 ? 10.659 11.033 -10.510 1.00 88.12 209 PHE A CA 1
ATOM 1639 C C . PHE A 1 209 ? 9.266 11.436 -11.002 1.00 88.12 209 PHE A C 1
ATOM 1641 O O . PHE A 1 209 ? 8.842 12.572 -10.791 1.00 88.12 209 PHE A O 1
ATOM 1648 N N . SER A 1 210 ? 8.586 10.513 -11.676 1.00 85.06 210 SER A N 1
ATOM 1649 C CA . SER A 1 210 ? 7.262 10.746 -12.241 1.00 85.06 210 SER A CA 1
ATOM 1650 C C . SER A 1 210 ? 6.201 9.954 -11.492 1.00 85.06 210 SER A C 1
ATOM 1652 O O . SER A 1 210 ? 5.337 10.544 -10.854 1.00 85.06 210 SER A O 1
ATOM 1654 N N . HIS A 1 211 ? 6.255 8.625 -11.569 1.00 85.81 211 HIS A N 1
ATOM 1655 C CA . HIS A 1 211 ? 5.249 7.744 -10.981 1.00 85.81 211 HIS A CA 1
ATOM 1656 C C . HIS A 1 211 ? 5.746 6.298 -10.938 1.00 85.81 211 HIS A C 1
ATOM 1658 O O . HIS A 1 211 ? 6.763 5.949 -11.536 1.00 85.81 211 HIS A O 1
ATOM 1664 N N . TRP A 1 212 ? 4.994 5.435 -10.262 1.00 86.50 212 TRP A N 1
ATOM 1665 C CA . TRP A 1 212 ? 5.196 3.989 -10.286 1.00 86.50 212 TRP A CA 1
ATOM 1666 C C . TRP A 1 212 ? 4.315 3.335 -11.350 1.00 86.50 212 TRP A C 1
ATOM 1668 O O . TRP A 1 212 ? 3.085 3.463 -11.297 1.00 86.50 212 TRP A O 1
ATOM 1678 N N . SER A 1 213 ? 4.933 2.591 -12.267 1.00 86.94 213 SER A N 1
ATOM 1679 C CA . SER A 1 213 ? 4.248 1.839 -13.324 1.00 86.94 213 SER A CA 1
ATOM 1680 C C . SER A 1 213 ? 4.416 0.335 -13.138 1.00 86.94 213 SER A C 1
ATOM 1682 O O . SER A 1 213 ? 5.438 -0.125 -12.630 1.00 86.94 213 SER A O 1
ATOM 1684 N N . GLU A 1 214 ? 3.422 -0.438 -13.571 1.00 88.19 214 GLU A N 1
ATOM 1685 C CA . GLU A 1 214 ? 3.523 -1.897 -13.622 1.00 88.19 214 GLU A CA 1
ATOM 1686 C C . GLU A 1 214 ? 4.577 -2.321 -14.647 1.00 88.19 214 GLU A C 1
ATOM 1688 O O . GLU A 1 214 ? 4.615 -1.817 -15.769 1.00 88.19 214 GLU A O 1
ATOM 1693 N N . VAL A 1 215 ? 5.449 -3.243 -14.243 1.00 88.62 215 VAL A N 1
ATOM 1694 C CA . VAL A 1 215 ? 6.428 -3.876 -15.125 1.00 88.62 215 VAL A CA 1
ATOM 1695 C C . VAL A 1 215 ? 5.719 -4.927 -15.964 1.00 88.62 215 VAL A C 1
ATOM 1697 O O . VAL A 1 215 ? 4.994 -5.777 -15.440 1.00 88.62 215 VAL A O 1
ATOM 1700 N N . GLU A 1 216 ? 5.974 -4.898 -17.266 1.00 85.31 216 GLU A N 1
ATOM 1701 C CA . GLU A 1 216 ? 5.415 -5.868 -18.196 1.00 85.31 216 GLU A CA 1
ATOM 1702 C C . GLU A 1 216 ? 5.941 -7.291 -17.949 1.00 85.31 216 GLU A C 1
ATOM 1704 O O . GLU A 1 216 ? 7.120 -7.529 -17.660 1.00 85.31 216 GLU A O 1
ATOM 1709 N N . GLY A 1 217 ? 5.041 -8.260 -18.115 1.00 82.44 217 GLY A N 1
ATOM 1710 C CA . GLY A 1 217 ? 5.323 -9.680 -17.934 1.00 82.44 217 GLY A CA 1
ATOM 1711 C C . GLY A 1 217 ? 5.036 -10.198 -16.522 1.00 82.44 217 GLY A C 1
ATOM 1712 O O . GLY A 1 217 ? 4.852 -9.462 -15.555 1.00 82.44 217 GLY A O 1
ATOM 1713 N N . ASN A 1 218 ? 4.949 -11.521 -16.402 1.00 82.81 218 ASN A N 1
ATOM 1714 C CA . ASN A 1 218 ? 4.758 -12.203 -15.125 1.00 82.81 218 ASN A CA 1
ATOM 1715 C C . ASN A 1 218 ? 6.110 -12.787 -14.649 1.00 82.81 218 ASN A C 1
ATOM 1717 O O . ASN A 1 218 ? 6.715 -13.565 -15.394 1.00 82.81 218 ASN A O 1
ATOM 1721 N N . PRO A 1 219 ? 6.595 -12.452 -13.433 1.00 81.50 219 PRO A N 1
ATOM 1722 C CA . PRO A 1 219 ? 7.825 -13.023 -12.872 1.00 81.50 219 PRO A CA 1
ATOM 1723 C C . PRO A 1 219 ? 7.781 -14.537 -12.618 1.00 81.50 219 PRO A C 1
ATOM 1725 O O . PRO A 1 219 ? 8.825 -15.133 -12.380 1.00 81.50 219 PRO A O 1
ATOM 1728 N N . TRP A 1 220 ? 6.607 -15.169 -12.626 1.00 77.69 220 TRP A N 1
ATOM 1729 C CA . TRP A 1 220 ? 6.451 -16.621 -12.439 1.00 77.69 220 TRP A CA 1
ATOM 1730 C C . TRP A 1 220 ? 5.901 -17.320 -13.678 1.00 77.69 220 TRP A C 1
ATOM 1732 O O . TRP A 1 220 ? 5.448 -18.455 -13.574 1.00 77.69 220 TRP A O 1
ATOM 1742 N N . TRP A 1 221 ? 5.882 -16.653 -14.836 1.00 76.75 221 TRP A N 1
ATOM 1743 C CA . TRP A 1 221 ? 5.456 -17.329 -16.056 1.00 76.75 221 TRP A CA 1
ATOM 1744 C C . TRP A 1 221 ? 6.442 -18.439 -16.408 1.00 76.75 221 TRP A C 1
ATOM 1746 O O . TRP A 1 221 ? 7.658 -18.237 -16.393 1.00 76.75 221 TRP A O 1
ATOM 1756 N N . VAL A 1 222 ? 5.878 -19.594 -16.723 1.00 73.69 222 VAL A N 1
ATOM 1757 C CA . VAL A 1 222 ? 6.563 -20.750 -17.278 1.00 73.69 222 VAL A CA 1
ATOM 1758 C C . VAL A 1 222 ? 5.748 -21.216 -18.488 1.00 73.69 222 VAL A C 1
ATOM 1760 O O . VAL A 1 222 ? 4.521 -21.091 -18.443 1.00 73.69 222 VAL A O 1
ATOM 1763 N N . PRO A 1 223 ? 6.389 -21.723 -19.554 1.00 75.25 223 PRO A N 1
ATOM 1764 C CA . PRO A 1 223 ? 5.697 -22.359 -20.665 1.00 75.25 223 PRO A CA 1
ATOM 1765 C C . PRO A 1 223 ? 4.824 -23.492 -20.124 1.00 75.25 223 PRO A C 1
ATOM 1767 O O . PRO A 1 223 ? 5.313 -24.344 -19.382 1.00 75.25 223 PRO A O 1
ATOM 1770 N N . THR A 1 224 ? 3.536 -23.484 -20.454 1.00 79.31 224 THR A N 1
ATOM 1771 C CA . THR A 1 224 ? 2.591 -24.527 -20.012 1.00 79.31 224 THR A CA 1
ATOM 1772 C C . THR A 1 224 ? 1.949 -25.263 -21.174 1.00 79.31 224 THR A C 1
ATOM 1774 O O . THR A 1 224 ? 1.569 -26.421 -21.025 1.00 79.31 224 THR A O 1
ATOM 1777 N N . THR A 1 225 ? 1.832 -24.605 -22.324 1.00 83.31 225 THR A N 1
ATOM 1778 C CA . THR A 1 225 ? 1.236 -25.181 -23.532 1.00 83.31 225 THR A CA 1
ATOM 1779 C C . THR A 1 225 ? 2.301 -25.761 -24.456 1.00 83.31 225 THR A C 1
ATOM 1781 O O . THR A 1 225 ? 3.452 -25.333 -24.445 1.00 83.31 225 THR A O 1
ATOM 1784 N N . GLU A 1 226 ? 1.915 -26.732 -25.283 1.00 79.75 226 GLU A N 1
ATOM 1785 C CA . GLU A 1 226 ? 2.825 -27.401 -26.221 1.00 79.75 226 GLU A CA 1
ATOM 1786 C C . GLU A 1 226 ? 3.416 -26.422 -27.252 1.00 79.75 226 GLU A C 1
ATOM 1788 O O . GLU A 1 226 ? 4.609 -26.476 -27.540 1.00 79.75 226 GLU A O 1
ATOM 1793 N N . GLU A 1 227 ? 2.625 -25.447 -27.710 1.00 80.25 227 GLU A N 1
ATOM 1794 C CA . GLU A 1 227 ? 3.083 -24.358 -28.583 1.00 80.25 227 GLU A CA 1
ATOM 1795 C C . GLU A 1 227 ? 4.108 -23.444 -27.884 1.00 80.25 227 GLU A C 1
ATOM 1797 O O . GLU A 1 227 ? 5.148 -23.115 -28.459 1.00 80.25 227 GLU A O 1
ATOM 1802 N N . GLU A 1 228 ? 3.863 -23.062 -26.622 1.00 76.50 228 GLU A N 1
ATOM 1803 C CA . GLU A 1 228 ? 4.819 -22.276 -25.827 1.00 76.50 228 GLU A CA 1
ATOM 1804 C C . GLU A 1 228 ? 6.112 -23.059 -25.579 1.00 76.50 228 GLU A C 1
ATOM 1806 O O . GLU A 1 228 ? 7.195 -22.482 -25.635 1.00 76.50 228 GLU A O 1
ATOM 1811 N N . ILE A 1 229 ? 6.019 -24.364 -25.320 1.00 77.94 229 ILE A N 1
ATOM 1812 C CA . ILE A 1 229 ? 7.179 -25.240 -25.120 1.00 77.94 229 ILE A CA 1
ATOM 1813 C C . ILE A 1 229 ? 7.968 -25.377 -26.425 1.00 77.94 229 ILE A C 1
ATOM 1815 O O . ILE A 1 229 ? 9.195 -25.331 -26.400 1.00 77.94 229 ILE A O 1
ATOM 1819 N N . GLN A 1 230 ? 7.298 -25.480 -27.572 1.00 78.31 230 GLN A N 1
ATOM 1820 C CA . GLN A 1 230 ? 7.962 -25.532 -28.873 1.00 78.31 230 GLN A CA 1
ATOM 1821 C C . GLN A 1 230 ? 8.689 -24.218 -29.198 1.00 78.31 230 GLN A C 1
ATOM 1823 O O . GLN A 1 230 ? 9.776 -24.243 -29.774 1.00 78.31 230 GLN A O 1
ATOM 1828 N N . HIS A 1 231 ? 8.112 -23.074 -28.818 1.00 73.44 231 HIS A N 1
ATOM 1829 C CA . HIS A 1 231 ? 8.683 -21.758 -29.103 1.00 73.44 231 HIS A CA 1
ATOM 1830 C C . HIS A 1 231 ? 9.762 -21.321 -28.096 1.00 73.44 231 HIS A C 1
ATOM 1832 O O . HIS A 1 231 ? 10.747 -20.693 -28.481 1.00 73.44 231 HIS A O 1
ATOM 1838 N N . TYR A 1 232 ? 9.593 -21.640 -26.809 1.00 70.12 232 TYR A N 1
ATOM 1839 C CA . TYR A 1 232 ? 10.439 -21.152 -25.710 1.00 70.12 232 TYR A CA 1
ATOM 1840 C C . TYR A 1 232 ? 11.250 -22.245 -24.991 1.00 70.12 232 TYR A C 1
ATOM 1842 O O . TYR A 1 232 ? 12.070 -21.921 -24.123 1.00 70.12 232 TYR A O 1
ATOM 1850 N N . GLY A 1 233 ? 11.047 -23.515 -25.347 1.00 71.62 233 GLY A N 1
ATOM 1851 C CA . GLY A 1 233 ? 11.669 -24.688 -24.730 1.00 71.62 233 GLY A CA 1
ATOM 1852 C C . GLY A 1 233 ? 11.025 -25.111 -23.403 1.00 71.62 233 GLY A C 1
ATOM 1853 O O . GLY A 1 233 ? 10.362 -24.327 -22.726 1.00 71.62 233 GLY A O 1
ATOM 1854 N N . GLU A 1 234 ? 11.284 -26.352 -22.971 1.00 63.03 234 GLU A N 1
ATOM 1855 C CA . GLU A 1 234 ? 10.795 -26.904 -21.687 1.00 63.03 234 GLU A CA 1
ATOM 1856 C C . GLU A 1 234 ? 11.332 -26.152 -20.455 1.00 63.03 234 GLU A C 1
ATOM 1858 O O . GLU A 1 234 ? 10.711 -26.136 -19.394 1.00 63.03 234 GLU A O 1
ATOM 1863 N N . LYS A 1 235 ? 12.498 -25.508 -20.589 1.00 58.41 235 LYS A N 1
ATOM 1864 C CA . LYS A 1 235 ? 13.126 -24.677 -19.555 1.00 58.41 235 LYS A CA 1
ATOM 1865 C C . LYS A 1 235 ? 13.271 -23.232 -20.013 1.00 58.41 235 LYS A C 1
ATOM 1867 O O . LYS A 1 235 ? 14.370 -22.696 -19.900 1.00 58.41 235 LYS A O 1
ATOM 1872 N N . ALA A 1 236 ? 12.195 -22.633 -20.528 1.00 56.53 236 ALA A N 1
ATOM 1873 C CA . ALA A 1 236 ? 12.070 -21.205 -20.843 1.00 56.53 236 ALA A CA 1
ATOM 1874 C C . ALA A 1 236 ? 13.428 -20.508 -21.048 1.00 56.53 236 ALA A C 1
ATOM 1876 O O . ALA A 1 236 ? 13.995 -19.911 -20.122 1.00 56.53 236 ALA A O 1
ATOM 1877 N N . ASP A 1 237 ? 14.017 -20.621 -22.237 1.00 58.28 237 ASP A N 1
ATOM 1878 C CA . ASP A 1 237 ? 15.214 -19.829 -22.558 1.00 58.28 237 ASP A CA 1
ATOM 1879 C C . ASP A 1 237 ? 14.916 -18.328 -22.582 1.00 58.28 237 ASP A C 1
ATOM 1881 O O . ASP A 1 237 ? 15.806 -17.493 -22.419 1.00 58.28 237 ASP A O 1
ATOM 1885 N N . TYR A 1 238 ? 13.630 -17.997 -22.627 1.00 65.38 238 TYR A N 1
ATOM 1886 C CA . TYR A 1 238 ? 13.099 -16.669 -22.434 1.00 65.38 238 TYR A CA 1
ATOM 1887 C C . TYR A 1 238 ? 12.861 -16.334 -20.951 1.00 65.38 238 TYR A C 1
ATOM 1889 O O . TYR A 1 238 ? 11.948 -16.847 -20.304 1.00 65.38 238 TYR A O 1
ATOM 1897 N N . GLU A 1 239 ? 13.661 -15.409 -20.418 1.00 72.31 239 GLU A N 1
ATOM 1898 C CA . GLU A 1 239 ? 13.432 -14.792 -19.110 1.00 72.31 239 GLU A CA 1
ATOM 1899 C C . GLU A 1 239 ? 12.649 -13.479 -19.282 1.00 72.31 239 GLU A C 1
ATOM 1901 O O . GLU A 1 239 ? 13.130 -12.541 -19.930 1.00 72.31 239 GLU A O 1
ATOM 1906 N N . SER A 1 240 ? 11.453 -13.393 -18.686 1.00 81.25 240 SER A N 1
ATOM 1907 C CA . SER A 1 240 ? 10.627 -12.181 -18.751 1.00 81.25 240 SER A CA 1
ATOM 1908 C C . SER A 1 240 ? 11.329 -10.987 -18.096 1.00 81.25 240 SER A C 1
ATOM 1910 O O . SER A 1 240 ? 12.093 -11.139 -17.140 1.00 81.25 240 SER A O 1
ATOM 1912 N N . THR A 1 241 ? 11.044 -9.770 -18.567 1.00 84.69 241 THR A N 1
ATOM 1913 C CA . THR A 1 241 ? 11.584 -8.531 -17.978 1.00 84.69 241 THR A CA 1
ATOM 1914 C C . THR A 1 241 ? 11.308 -8.459 -16.474 1.00 84.69 241 THR A C 1
ATOM 1916 O O . THR A 1 241 ? 12.203 -8.162 -15.682 1.00 84.69 241 THR A O 1
ATOM 1919 N N . ALA A 1 242 ? 10.095 -8.829 -16.059 1.00 86.75 242 ALA A N 1
ATOM 1920 C CA . ALA A 1 242 ? 9.719 -8.887 -14.653 1.00 86.75 242 ALA A CA 1
ATOM 1921 C C . ALA A 1 242 ? 10.530 -9.936 -13.856 1.00 86.75 242 ALA A C 1
ATOM 1923 O O . ALA A 1 242 ? 10.958 -9.653 -12.735 1.00 86.75 242 ALA A O 1
ATOM 1924 N N . LYS A 1 243 ? 10.816 -11.118 -14.429 1.00 86.69 243 LYS A N 1
ATOM 1925 C CA . LYS A 1 243 ? 11.687 -12.132 -13.800 1.00 86.69 243 LYS A CA 1
ATOM 1926 C C . LYS A 1 243 ? 13.124 -11.623 -13.651 1.00 86.69 243 LYS A C 1
ATOM 1928 O O . LYS A 1 243 ? 13.687 -11.763 -12.565 1.00 86.69 243 LYS A O 1
ATOM 1933 N N . LYS A 1 244 ? 13.674 -10.960 -14.677 1.00 87.56 244 LYS A N 1
ATOM 1934 C CA . LYS A 1 244 ? 15.019 -10.355 -14.637 1.00 87.56 244 LYS A CA 1
ATOM 1935 C C . LYS A 1 244 ? 15.150 -9.366 -13.485 1.00 87.56 244 LYS A C 1
ATOM 1937 O O . LYS A 1 244 ? 16.051 -9.501 -12.659 1.00 87.56 244 LYS A O 1
ATOM 1942 N N . TYR A 1 245 ? 14.226 -8.408 -13.381 1.00 88.88 245 TYR A N 1
ATOM 1943 C CA . TYR A 1 245 ? 14.223 -7.445 -12.275 1.00 88.88 245 TYR A CA 1
ATOM 1944 C C . TYR A 1 245 ? 14.099 -8.131 -10.914 1.00 88.88 245 TYR A C 1
ATOM 1946 O O . TYR A 1 245 ? 14.848 -7.800 -9.993 1.00 88.88 245 TYR A O 1
ATOM 1954 N N . MET A 1 246 ? 13.214 -9.126 -10.795 1.00 88.88 246 MET A N 1
ATOM 1955 C CA . MET A 1 246 ? 13.053 -9.875 -9.552 1.00 88.88 246 MET A CA 1
ATOM 1956 C C . MET A 1 246 ? 14.348 -10.576 -9.132 1.00 88.88 246 MET A C 1
ATOM 1958 O O . MET A 1 246 ? 14.771 -10.468 -7.981 1.00 88.88 246 MET A O 1
ATOM 1962 N N . ASN A 1 247 ? 15.006 -11.265 -10.062 1.00 89.19 247 ASN A N 1
ATOM 1963 C CA . ASN A 1 247 ? 16.256 -11.969 -9.805 1.00 89.19 247 ASN A CA 1
ATOM 1964 C C . ASN A 1 247 ? 17.390 -10.997 -9.441 1.00 89.19 247 ASN A C 1
ATOM 1966 O O . ASN A 1 247 ? 18.144 -11.263 -8.508 1.00 89.19 247 ASN A O 1
ATOM 1970 N N . LEU A 1 248 ? 17.485 -9.836 -10.095 1.00 89.38 248 LEU A N 1
ATOM 1971 C CA . LEU A 1 248 ? 18.477 -8.811 -9.749 1.00 89.38 248 LEU A CA 1
ATOM 1972 C C . LEU A 1 248 ? 18.308 -8.306 -8.309 1.00 89.38 248 LEU A C 1
ATOM 1974 O O . LEU A 1 248 ? 19.285 -8.244 -7.558 1.00 89.38 248 LEU A O 1
ATOM 1978 N N . ILE A 1 249 ? 17.075 -7.992 -7.903 1.00 89.25 249 ILE A N 1
ATOM 1979 C CA . ILE A 1 249 ? 16.780 -7.505 -6.548 1.00 89.25 249 ILE A CA 1
ATOM 1980 C C . ILE A 1 249 ? 17.050 -8.598 -5.512 1.00 89.25 249 ILE A C 1
ATOM 1982 O O . ILE A 1 249 ? 17.720 -8.340 -4.510 1.00 89.25 249 ILE A O 1
ATOM 1986 N N . ARG A 1 250 ? 16.587 -9.829 -5.764 1.00 90.50 250 ARG A N 1
ATOM 1987 C CA . ARG A 1 250 ? 16.824 -10.972 -4.871 1.00 90.50 250 ARG A CA 1
ATOM 1988 C C . ARG A 1 250 ? 18.316 -11.228 -4.677 1.00 90.50 250 ARG A C 1
ATOM 1990 O O . ARG A 1 250 ? 18.750 -11.382 -3.542 1.00 90.50 250 ARG A O 1
ATOM 1997 N N . LYS A 1 251 ? 19.114 -11.159 -5.749 1.00 91.00 251 LYS A N 1
ATOM 1998 C CA . LYS A 1 251 ? 20.566 -11.389 -5.699 1.00 91.00 251 LYS A CA 1
ATOM 1999 C C . LYS A 1 251 ? 21.247 -10.322 -4.855 1.00 91.00 251 LYS A C 1
ATOM 2001 O O . LYS A 1 251 ? 22.057 -10.648 -3.995 1.00 91.00 251 LYS A O 1
ATOM 2006 N N . ARG A 1 252 ? 20.884 -9.054 -5.075 1.00 91.56 252 ARG A N 1
ATOM 2007 C CA . ARG A 1 252 ? 21.389 -7.908 -4.306 1.00 91.56 252 ARG A CA 1
ATOM 2008 C C . ARG A 1 252 ? 21.106 -8.053 -2.809 1.00 91.56 252 ARG A C 1
ATOM 2010 O O . ARG A 1 252 ? 21.938 -7.656 -2.005 1.00 91.56 252 ARG A O 1
ATOM 2017 N N . LYS A 1 253 ? 19.950 -8.614 -2.445 1.00 89.44 253 LYS A N 1
ATOM 2018 C CA . LYS A 1 253 ? 19.532 -8.822 -1.050 1.00 89.44 253 LYS A CA 1
ATOM 2019 C C . LYS A 1 253 ? 19.949 -10.172 -0.457 1.00 89.44 253 LYS A C 1
ATOM 2021 O O . LYS A 1 253 ? 19.562 -10.481 0.660 1.00 89.44 253 LYS A O 1
ATOM 2026 N N . GLY A 1 254 ? 20.712 -10.989 -1.185 1.00 88.44 254 GLY A N 1
ATOM 2027 C CA . GLY A 1 254 ? 21.115 -12.319 -0.714 1.00 88.44 254 GLY A CA 1
ATOM 2028 C C . GLY A 1 254 ? 19.961 -13.325 -0.607 1.00 88.44 254 GLY A C 1
ATOM 2029 O O . GLY A 1 254 ? 20.103 -14.359 0.039 1.00 88.44 254 GLY A O 1
ATOM 2030 N N . LEU A 1 255 ? 18.820 -13.048 -1.243 1.00 88.25 255 LEU A N 1
ATOM 2031 C CA . LEU A 1 255 ? 17.693 -13.971 -1.314 1.00 88.25 255 LEU A CA 1
ATOM 2032 C C . LEU A 1 255 ? 17.977 -15.066 -2.344 1.00 88.25 255 LEU A C 1
ATOM 2034 O O . LEU A 1 255 ? 18.574 -14.826 -3.395 1.00 88.25 255 LEU A O 1
ATOM 2038 N N . TRP A 1 256 ? 17.482 -16.271 -2.068 1.00 83.12 256 TRP A N 1
ATOM 2039 C CA . TRP A 1 256 ? 17.657 -17.414 -2.958 1.00 83.12 256 TRP A CA 1
ATOM 2040 C C . TRP A 1 256 ? 17.043 -17.172 -4.346 1.00 83.12 256 TRP A C 1
ATOM 2042 O O . TRP A 1 256 ? 15.945 -16.612 -4.464 1.00 83.12 256 TRP A O 1
ATOM 2052 N N . ILE A 1 257 ? 17.740 -17.623 -5.390 1.00 82.56 257 ILE A N 1
ATOM 2053 C CA . ILE A 1 257 ? 17.309 -17.580 -6.791 1.00 82.56 257 ILE A CA 1
ATOM 2054 C C . ILE A 1 257 ? 17.538 -18.957 -7.400 1.00 82.56 257 ILE A C 1
ATOM 2056 O O . ILE A 1 257 ? 18.607 -19.541 -7.225 1.00 82.56 257 ILE A O 1
ATOM 2060 N N . GLU A 1 258 ? 16.563 -19.434 -8.169 1.00 70.50 258 GLU A N 1
ATOM 2061 C CA . GLU A 1 258 ? 16.727 -20.600 -9.037 1.00 70.50 258 GLU A CA 1
ATOM 2062 C C . GLU A 1 258 ? 17.779 -20.297 -10.101 1.00 70.50 258 GLU A C 1
ATOM 2064 O O . GLU A 1 258 ? 17.538 -19.543 -11.045 1.00 70.50 258 GLU A O 1
ATOM 2069 N N . GLN A 1 259 ? 18.970 -20.866 -9.941 1.00 65.44 259 GLN A N 1
ATOM 2070 C CA . GLN A 1 259 ? 19.993 -20.818 -10.975 1.00 65.44 259 GLN A CA 1
ATOM 2071 C C . GLN A 1 259 ? 19.719 -21.921 -11.997 1.00 65.44 259 GLN A C 1
ATOM 2073 O O . GLN A 1 259 ? 19.517 -23.080 -11.627 1.00 65.44 259 GLN A O 1
ATOM 2078 N N . LYS A 1 260 ? 19.752 -21.580 -13.293 1.00 61.44 260 LYS A N 1
ATOM 2079 C CA . LYS A 1 260 ? 19.798 -22.594 -14.350 1.00 61.44 260 LYS A CA 1
ATOM 2080 C C . LYS A 1 260 ? 21.065 -23.423 -14.135 1.00 61.44 260 LYS A C 1
ATOM 2082 O O . LYS A 1 260 ? 22.173 -22.917 -14.287 1.00 61.44 260 LYS A O 1
ATOM 2087 N N . THR A 1 261 ? 20.908 -24.688 -13.754 1.00 50.69 261 THR A N 1
ATOM 2088 C CA . THR A 1 261 ? 22.026 -25.631 -13.697 1.00 50.69 261 THR A CA 1
ATOM 2089 C C . THR A 1 261 ? 22.489 -25.865 -15.131 1.00 50.69 261 THR A C 1
ATOM 2091 O O . THR A 1 261 ? 21.824 -26.568 -15.893 1.00 50.69 261 THR A O 1
ATOM 2094 N N . VAL A 1 262 ? 23.594 -25.235 -15.529 1.00 52.06 262 VAL A N 1
ATOM 2095 C CA . VAL A 1 262 ? 24.240 -25.534 -16.808 1.00 52.06 262 VAL A CA 1
ATOM 2096 C C . VAL A 1 262 ? 24.873 -26.912 -16.643 1.00 52.06 262 VAL A C 1
ATOM 2098 O O . VAL A 1 262 ? 25.860 -27.060 -15.926 1.00 52.06 262 VAL A O 1
ATOM 2101 N N . ARG A 1 263 ? 24.278 -27.950 -17.242 1.00 44.69 263 ARG A N 1
ATOM 2102 C CA . ARG A 1 263 ? 25.000 -29.211 -17.433 1.00 44.69 263 ARG A CA 1
ATOM 2103 C C . ARG A 1 263 ? 26.084 -28.917 -18.463 1.00 44.69 263 ARG A C 1
ATOM 2105 O O . ARG A 1 263 ? 25.763 -28.703 -19.627 1.00 44.69 263 ARG A O 1
ATOM 2112 N N . ALA A 1 264 ? 27.333 -28.839 -18.013 1.00 41.88 264 ALA A N 1
ATOM 2113 C CA . ALA A 1 264 ? 28.473 -28.931 -18.909 1.00 41.88 264 ALA A CA 1
ATOM 2114 C C . ALA A 1 264 ? 28.414 -30.323 -19.556 1.00 41.88 264 ALA A C 1
ATOM 2116 O O . ALA A 1 264 ? 28.485 -31.328 -18.845 1.00 41.88 264 ALA A O 1
ATOM 2117 N N . GLY A 1 265 ? 28.132 -30.350 -20.857 1.00 39.88 265 GLY A N 1
ATOM 2118 C CA . GLY A 1 265 ? 28.267 -31.532 -21.705 1.00 39.88 265 GLY A CA 1
ATOM 2119 C C . GLY A 1 265 ? 29.684 -31.636 -22.233 1.00 39.88 265 GLY A C 1
ATOM 2120 O O . GLY A 1 265 ? 30.300 -30.563 -22.434 1.00 39.88 265 GLY A O 1
#

Foldseek 3Di:
DVVVVVQPPPQWDDFQFWTKAKDFADPLLLVLLVVCLVVQVCLVVVNDDLVSLVVSLVVSLVSCVVVPNPCSNQFSLQWAADDQVRRHQETEGEQEPPCSQQDHSSDHHDDDPPLLSVLLRLLVNCLQDLPQQQGHHDTRMYMYGYTHDNPPPPPDPPPVPSVNSSPSSSVSSNSSVVRDQDWDKDWDWDWDWDDDPPDPPDIDIDTDTDDIDTAPDGLPDDDDDPVSCVVQNNGRPPGGPRVVVSVVSCVVVVHDDDDDPPPPD

InterPro domains:
  IPR014721 Small ribosomal subunit protein uS5 domain 2-type fold, subgroup [G3DSA:3.30.230.10] (14-179)
  IPR020568 Ribosomal protein uS5 domain 2-type superfamily [SSF54211] (18-185)
  IPR035647 EF-G domain III/V-like [SSF54980] (197-251)
  IPR056752 Elongation factor-like GTPase 1 domain [PF25118] (22-94)

Sequence (265 aa):
MRKFVEMENRGQILERGLKVQAFPLPSSVRLFLETRSGDLRSIILGKASLEFNDEIRSSLMDVFHKAGFAKSSATVDQIIAFGPEGFGPNILLNMVEGYQDRSNFWSEKQINIKSLDQQLISGFQVAANSGPMMEEPMAGVGFRLLEWEIIQEDNFDITLTSGQLMSTVKEACRKSFSILHKRLLAAMYTCEIQPKVQTPGLASPQLRFSHWSEVEGNPWWVPTTEEEIQHYGEKADYESTAKKYMNLIRKRKGLWIEQKTVRAG

Radius of gyration: 22.28 Å; chains: 1; bounding box: 49×56×61 Å

pLDDT: mean 79.84, std 15.67, range [24.56, 95.25]

Secondary structure (DSSP, 8-state):
-HHHHTTTTS-EEEETTEEEEEEEPPHHHHHHHHHTHHHHHHHHTT-S-HHHHHHHHHHHHHHHHHTT-TTHHHHHHTEEEEESTTTSBEEEEE--TT-TTS--SS---S---HHHHHHHHHHHHHHHHH-SSSS----SEEEEEEEE-----TTS-----HHHHHHHHHHHHHHHHHHS----EEEEEEEEEEE-TTSTT-EEEEEEEEEEEEPSS-TT----SHHHHHHHTTTTS---HHHHHHHHHHHHTT-----------

Organism: Oikopleura dioica (NCBI:txid34765)